Protein 3F9S (pdb70)

Sequence (279 aa):
GSISSKAKEEILTQQFTRREVWSEGNIEASDKYIAPKYTVLHDPGDPWEGRELDVAGYKERVKTLRAAFPDQCFDIQGLFADGDAVVTWLWTATHKEDIPGFPSTGKQIKSGATVYYFDGNRLTGHWQITDRLGVYQQLRQAASIISSSSKKAKEEILTQFTREVWSEGNIEASDKYIAPKYTVLHDPGDPWEGRRELDVAGYKERVKTLRAAFPDQCFDIQGLFADGDAVVTWLWTTATHKEDIPGFPSTGKQIKSGATVYYFDGNRLTGHWQITDRLGVYQQLRQAA

Solvent-accessible surface area: 12857 Å² total

Radius of gyration: 19.21 Å; Cα contacts (8 Å, |Δi|>4): 606; chains: 2; bounding box: 48×42×49 Å

Nearest PDB structures (foldseek):
  3f9s-assembly1_B  TM=9.705E-01  e=4.702E-29  Acidithiobacillus ferrooxidans ATCC 23270
  6hnn-assembly2_D  TM=8.444E-01  e=1.023E-10  Streptomyces antibioticus
  2f99-assembly1_D  TM=8.109E-01  e=2.543E-09  Streptomyces galilaeus
  6hnm-assembly1_A  TM=7.941E-01  e=1.941E-08  Streptomyces antibioticus
  5x9k-assembly1_B  TM=7.275E-01  e=3.179E-04  Aspergillus nidulans FGSC A4

Structure (mmCIF, N/CA/C/O backbone):
data_3F9S
#
_entry.id   3F9S
#
_cell.length_a   50.970
_cell.length_b   48.594
_cell.length_c   55.967
_cell.angle_alpha   90.000
_cell.angle_beta   94.190
_cell.angle_gamma   90.000
#
_symmetry.space_group_name_H-M   'P 1 21 1'
#
loop_
_entity.id
_entity.type
_entity.pdbx_description
1 polymer 'putative polyketide cyclase'
2 non-polymer GLYCEROL
3 water water
#
loop_
_atom_site.group_PDB
_atom_site.id
_atom_site.type_symbol
_atom_site.label_atom_id
_atom_site.label_alt_id
_atom_site.label_comp_id
_atom_site.label_asym_id
_atom_site.label_entity_id
_atom_site.label_seq_id
_atom_site.pdbx_PDB_ins_code
_atom_site.Cartn_x
_atom_site.Cartn_y
_atom_site.Cartn_z
_atom_site.occupancy
_atom_site.B_iso_or_equiv
_atom_site.auth_seq_id
_atom_site.auth_comp_id
_atom_site.auth_asym_id
_atom_site.auth_atom_id
_atom_site.pdbx_PDB_model_num
ATOM 1 N N . GLY A 1 1 ? 7.836 40.388 29.224 1.00 35.08 0 GLY A N 1
ATOM 2 C CA . GLY A 1 1 ? 8.219 39.439 28.149 1.00 34.62 0 GLY A CA 1
ATOM 3 C C . GLY A 1 1 ? 7.109 39.235 27.139 1.00 33.28 0 GLY A C 1
ATOM 4 O O . GLY A 1 1 ? 5.993 39.740 27.294 1.00 34.12 0 GLY A O 1
ATOM 13 N N . SER A 1 3 ? 5.277 36.410 26.135 1.00 33.96 2 SER A N 1
ATOM 14 C CA . SER A 1 3 ? 4.208 35.398 26.234 1.00 34.60 2 SER A CA 1
ATOM 15 C C . SER A 1 3 ? 4.415 34.366 25.104 1.00 33.92 2 SER A C 1
ATOM 16 O O . SER A 1 3 ? 5.400 34.429 24.337 1.00 31.85 2 SER A O 1
ATOM 19 N N . ILE A 1 4 ? 3.492 33.425 25.005 1.00 32.18 3 ILE A N 1
ATOM 20 C CA . ILE A 1 4 ? 3.717 32.287 24.151 1.00 30.95 3 ILE A CA 1
ATOM 21 C C . ILE A 1 4 ? 3.564 32.535 22.676 1.00 29.90 3 ILE A C 1
ATOM 22 O O . ILE A 1 4 ? 2.889 33.471 22.231 1.00 28.84 3 ILE A O 1
ATOM 27 N N . SER A 1 5 ? 4.186 31.648 21.913 1.00 29.83 4 SER A N 1
ATOM 28 C CA . SER A 1 5 ? 3.969 31.628 20.489 1.00 29.82 4 SER A CA 1
ATOM 29 C C . SER A 1 5 ? 2.943 30.525 20.273 1.00 28.67 4 SER A C 1
ATOM 30 O O . SER A 1 5 ? 2.634 29.719 21.184 1.00 27.76 4 SER A O 1
ATOM 33 N N . SER A 1 6 ? 2.478 30.460 19.036 1.00 28.89 5 SER A N 1
ATOM 34 C CA . SER A 1 6 ? 1.523 29.439 18.591 1.00 29.08 5 SER A CA 1
ATOM 35 C C . SER A 1 6 ? 2.011 27.997 18.780 1.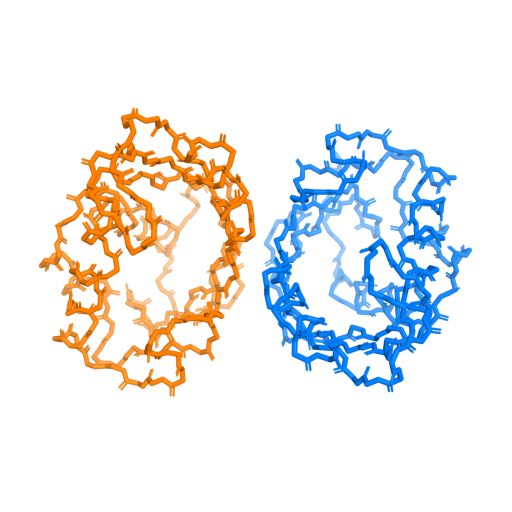00 28.39 5 SER A C 1
ATOM 36 O O . SER A 1 6 ? 1.210 27.066 18.774 1.00 29.42 5 SER A O 1
ATOM 39 N N . LYS A 1 7 ? 3.322 27.813 18.912 1.00 26.30 6 LYS A N 1
ATOM 40 C CA . LYS A 1 7 ? 3.920 26.493 19.024 1.00 27.12 6 LYS A CA 1
ATOM 41 C C . LYS A 1 7 ? 4.361 26.070 20.416 1.00 24.04 6 LYS A C 1
ATOM 42 O O . LYS A 1 7 ? 5.083 25.091 20.544 1.00 23.38 6 LYS A O 1
ATOM 48 N N . ALA A 1 8 ? 3.908 26.780 21.447 1.00 23.86 7 ALA A N 1
ATOM 49 C CA . ALA A 1 8 ? 4.295 26.490 22.832 1.00 24.95 7 ALA A CA 1
ATOM 50 C C . ALA A 1 8 ? 4.167 25.018 23.202 1.00 24.58 7 ALA A C 1
ATOM 51 O O . ALA A 1 8 ? 5.090 24.426 23.778 1.00 24.92 7 ALA A O 1
ATOM 53 N N . LYS A 1 9 ? 3.037 24.404 22.863 1.00 24.35 8 LYS A N 1
ATOM 54 C CA . LYS A 1 9 ? 2.848 22.981 23.233 1.00 23.67 8 LYS A CA 1
ATOM 55 C C . LYS A 1 9 ? 3.837 22.046 22.528 1.00 24.82 8 LYS A C 1
ATOM 56 O O . LYS A 1 9 ? 4.403 21.124 23.158 1.00 25.34 8 LYS A O 1
ATOM 62 N N . GLU A 1 10 ? 4.035 22.308 21.238 1.00 25.73 9 GLU A N 1
ATOM 63 C CA A GLU A 1 10 ? 4.976 21.526 20.436 0.50 26.98 9 GLU A CA 1
ATOM 64 C CA B GLU A 1 10 ? 4.987 21.546 20.421 0.50 25.90 9 GLU A CA 1
ATOM 65 C C . GLU A 1 10 ? 6.389 21.730 20.988 1.00 25.15 9 GLU A C 1
ATOM 66 O O . GLU A 1 10 ? 7.155 20.779 21.089 1.00 24.82 9 GLU A O 1
ATOM 77 N N . ILE A 1 11 ? 6.705 22.964 21.362 1.00 24.48 10 ILE A N 1
ATOM 78 C CA . ILE A 1 11 ? 8.009 23.306 21.934 1.00 24.33 10 ILE A CA 1
ATOM 79 C C . ILE A 1 11 ? 8.263 22.527 23.221 1.00 25.68 10 ILE A C 1
ATOM 80 O O . ILE A 1 11 ? 9.311 21.901 23.354 1.00 26.34 10 ILE A O 1
ATOM 85 N N . LEU A 1 12 ? 7.302 22.539 24.144 1.00 25.81 11 LEU A N 1
ATOM 86 C CA . LEU A 1 12 ? 7.431 21.788 25.405 1.00 27.15 11 LEU A CA 1
ATOM 87 C C . LEU A 1 12 ? 7.589 20.320 25.169 1.00 27.07 11 LEU A C 1
ATOM 88 O O . LEU A 1 12 ? 8.391 19.674 25.829 1.00 30.12 11 LEU A O 1
ATOM 93 N N . THR A 1 13 ? 6.793 19.812 24.242 1.00 26.00 12 THR A N 1
ATOM 94 C CA . THR A 1 13 ? 6.862 18.423 23.875 1.00 26.09 12 THR A CA 1
ATOM 95 C C . THR A 1 13 ? 8.272 18.067 23.384 1.00 25.94 12 THR A C 1
ATOM 96 O O . THR A 1 13 ? 8.844 17.108 23.902 1.00 25.97 12 THR A O 1
ATOM 100 N N . GLN A 1 14 ? 8.837 18.860 22.472 1.00 26.37 13 GLN A N 1
ATOM 101 C CA A GLN A 1 14 ? 10.177 18.574 21.910 0.50 26.20 13 GLN A CA 1
ATOM 102 C CA B GLN A 1 14 ? 10.172 18.545 21.926 0.50 26.65 13 GLN A CA 1
ATOM 103 C C . GLN A 1 14 ? 11.255 18.748 22.974 1.00 25.72 13 GLN A C 1
ATOM 104 O O . GLN A 1 14 ? 12.149 17.923 23.099 1.00 26.31 13 GLN A O 1
ATOM 115 N N . PHE A 1 15 ? 11.169 19.858 23.704 1.00 23.27 14 PHE A N 1
ATOM 116 C CA . PHE A 1 15 ? 12.072 20.170 24.803 1.00 24.11 14 PHE A CA 1
ATOM 117 C C . PHE A 1 15 ? 12.129 19.042 25.828 1.00 24.60 14 PHE A C 1
ATOM 118 O O . PHE A 1 15 ? 13.204 18.593 26.201 1.00 26.09 14 PHE A O 1
ATOM 126 N N . THR A 1 16 ? 10.953 18.575 26.242 1.00 22.96 15 THR A N 1
ATOM 127 C CA . THR A 1 16 ? 10.842 17.505 27.227 1.00 23.53 15 THR A CA 1
ATOM 128 C C . THR A 1 16 ? 11.482 16.254 26.681 1.00 23.94 15 THR A C 1
ATOM 129 O O . THR A 1 16 ? 12.237 15.581 27.379 1.00 25.08 15 THR A O 1
ATOM 133 N N . ARG A 1 17 ? 11.212 15.979 25.414 1.00 25.07 16 ARG A N 1
ATOM 134 C CA A ARG A 1 17 ? 11.780 14.817 24.767 0.50 25.31 16 ARG A CA 1
ATOM 135 C CA B ARG A 1 17 ? 11.781 14.824 24.720 0.50 25.17 16 ARG A CA 1
ATOM 136 C C . ARG A 1 17 ? 13.302 14.915 24.690 1.00 25.11 16 ARG A C 1
ATOM 137 O O . ARG A 1 17 ? 14.009 14.026 25.176 1.00 25.60 16 ARG A O 1
ATOM 152 N N . GLU A 1 18 ? 13.786 15.991 24.094 1.00 26.49 17 GLU A N 1
ATOM 153 C CA . GLU A 1 18 ? 15.222 16.142 23.851 1.00 26.92 17 GLU A CA 1
ATOM 154 C C . GLU A 1 18 ? 16.068 16.302 25.088 1.00 26.28 17 GLU A C 1
ATOM 155 O O . GLU A 1 18 ? 17.062 15.591 25.270 1.00 26.03 17 GLU A O 1
ATOM 161 N N . VAL A 1 19 ? 15.683 17.252 25.925 1.00 25.29 18 VAL A N 1
ATOM 162 C CA . VAL A 1 19 ? 16.476 17.550 27.109 1.00 26.23 18 VAL A CA 1
ATOM 163 C C . VAL A 1 19 ? 16.256 16.537 28.223 1.00 25.53 18 VAL A C 1
ATOM 164 O O . VAL A 1 19 ? 17.213 15.956 28.720 1.00 26.60 18 VAL A O 1
ATOM 168 N N . TRP A 1 20 ? 14.998 16.302 28.568 1.00 25.17 19 TRP A N 1
ATOM 169 C CA . TRP A 1 20 ? 14.674 15.538 29.766 1.00 26.43 19 TRP A CA 1
ATOM 170 C C . TRP A 1 20 ? 14.545 14.057 29.611 1.00 27.57 19 TRP A C 1
ATOM 171 O O . TRP A 1 20 ? 14.894 13.327 30.538 1.00 29.27 19 TRP A O 1
ATOM 182 N N . SER A 1 21 ? 13.982 13.616 28.495 1.00 27.77 20 SER A N 1
ATOM 183 C CA . SER A 1 21 ? 13.836 12.192 28.250 1.00 27.31 20 SER A CA 1
ATOM 184 C C . SER A 1 21 ? 15.063 11.611 27.571 1.00 27.26 20 SER A C 1
ATOM 185 O O . SER A 1 21 ? 15.416 10.479 27.870 1.00 27.50 20 SER A O 1
ATOM 188 N N . GLU A 1 22 ? 15.712 12.367 26.681 1.00 25.84 21 GLU A N 1
ATOM 189 C CA . GLU A 1 22 ? 16.871 11.881 25.922 1.00 27.66 21 GLU A CA 1
ATOM 190 C C . GLU A 1 22 ? 18.208 12.374 26.439 1.00 27.18 21 GLU A C 1
ATOM 191 O O . GLU A 1 22 ? 19.236 11.848 26.030 1.00 26.48 21 GLU A O 1
ATOM 197 N N . GLY A 1 23 ? 18.206 13.345 27.342 1.00 27.15 22 GLY A N 1
ATOM 198 C CA . GLY A 1 23 ? 19.439 13.847 27.931 1.00 26.26 22 GLY A CA 1
ATOM 199 C C . GLY A 1 23 ? 20.309 14.656 27.001 1.00 26.06 22 GLY A C 1
ATOM 200 O O . GLY A 1 23 ? 21.528 14.707 27.199 1.00 26.01 22 GLY A O 1
ATOM 201 N N . ASN A 1 24 ? 19.694 15.293 26.004 1.00 25.22 23 ASN A N 1
ATOM 202 C CA . ASN A 1 24 ? 20.396 16.153 25.080 1.00 27.42 23 ASN A CA 1
ATOM 203 C C . ASN A 1 24 ? 20.464 17.482 25.836 1.00 27.12 23 ASN A C 1
ATOM 204 O O . ASN A 1 24 ? 19.715 18.409 25.560 1.00 27.87 23 ASN A O 1
ATOM 209 N N . ILE A 1 25 ? 21.429 17.557 26.747 1.00 26.87 24 ILE A N 1
ATOM 210 C CA . ILE A 1 25 ? 21.572 18.692 27.666 1.00 28.80 24 ILE A CA 1
ATOM 211 C C . ILE A 1 25 ? 21.746 20.005 26.905 1.00 28.14 24 ILE A C 1
ATOM 212 O O . ILE A 1 25 ? 21.116 21.002 27.235 1.00 26.35 24 ILE A O 1
ATOM 217 N N . GLU A 1 26 ? 22.586 19.969 25.877 1.00 28.33 25 GLU A N 1
ATOM 218 C CA . GLU A 1 26 ? 22.893 21.147 25.060 1.00 28.20 25 GLU A CA 1
ATOM 219 C C . GLU A 1 26 ? 21.706 21.667 24.248 1.00 27.95 25 GLU A C 1
ATOM 220 O O . GLU A 1 26 ? 21.682 22.847 23.911 1.00 28.85 25 GLU A O 1
ATOM 226 N N . ALA A 1 27 ? 20.703 20.823 23.989 1.00 26.10 26 ALA A N 1
ATOM 227 C CA . ALA A 1 27 ? 19.456 21.266 23.353 1.00 25.70 26 ALA A CA 1
ATOM 228 C C . ALA A 1 27 ? 18.732 22.317 24.193 1.00 25.74 26 ALA A C 1
ATOM 229 O O . ALA A 1 27 ? 17.889 23.035 23.659 1.00 25.58 26 ALA A O 1
ATOM 231 N N . SER A 1 28 ? 19.034 22.396 25.494 1.00 24.78 27 SER A N 1
ATOM 232 C CA . SER A 1 28 ? 18.543 23.480 26.364 1.00 24.53 27 SER A CA 1
ATOM 233 C C . SER A 1 28 ? 18.773 24.859 25.765 1.00 25.63 27 SER A C 1
ATOM 234 O O . SER A 1 28 ? 17.978 25.755 25.975 1.00 25.04 27 SER A O 1
ATOM 237 N N . ASP A 1 29 ? 19.875 25.027 25.035 1.00 24.94 28 ASP A N 1
ATOM 238 C CA . ASP A 1 29 ? 20.161 26.275 24.332 1.00 26.39 28 ASP A CA 1
ATOM 239 C C . ASP A 1 29 ? 19.034 26.754 23.417 1.00 27.66 28 ASP A C 1
ATOM 240 O O . ASP A 1 29 ? 18.904 27.945 23.214 1.00 28.59 28 ASP A O 1
ATOM 245 N N . LYS A 1 30 ? 18.272 25.832 22.841 1.00 27.82 29 LYS A N 1
ATOM 246 C CA . LYS A 1 30 ? 17.172 26.162 21.945 1.00 28.96 29 LYS A CA 1
ATOM 247 C C . LYS A 1 30 ? 15.902 26.556 22.674 1.00 27.14 29 LYS A C 1
ATOM 248 O O . LYS A 1 30 ? 15.038 27.195 22.077 1.00 28.11 29 LYS A O 1
ATOM 254 N N . TYR A 1 31 ? 15.774 26.158 23.941 1.00 24.39 30 TYR A N 1
ATOM 255 C CA . TYR A 1 31 ? 14.519 26.306 24.680 1.00 24.76 30 TYR A CA 1
ATOM 256 C C . TYR A 1 31 ? 14.494 27.216 25.883 1.00 23.76 30 TYR A C 1
ATOM 257 O O . TYR A 1 31 ? 13.419 27.642 26.278 1.00 24.99 30 TYR A O 1
ATOM 266 N N . ILE A 1 32 ? 15.643 27.428 26.514 1.00 23.21 31 ILE A N 1
ATOM 267 C CA . ILE A 1 32 ? 15.691 28.177 27.752 1.00 23.48 31 ILE A CA 1
ATOM 268 C C . ILE A 1 32 ? 15.984 29.630 27.496 1.00 23.63 31 ILE A C 1
ATOM 269 O O . ILE A 1 32 ? 16.850 29.972 26.715 1.00 23.48 31 ILE A O 1
ATOM 274 N N . ALA A 1 33 ? 15.253 30.480 28.206 1.00 22.53 32 ALA A N 1
ATOM 275 C CA . ALA A 1 33 ? 15.445 31.912 28.165 1.00 22.82 32 ALA A CA 1
ATOM 276 C C . ALA A 1 33 ? 16.749 32.249 28.879 1.00 23.18 32 ALA A C 1
ATOM 277 O O . ALA A 1 33 ? 17.282 31.422 29.633 1.00 23.72 32 ALA A O 1
ATOM 279 N N . PRO A 1 34 ? 17.254 33.472 28.686 1.00 26.06 33 PRO A N 1
ATOM 280 C CA . PRO A 1 34 ? 18.488 33.856 29.380 1.00 26.79 33 PRO A CA 1
ATOM 281 C C . PRO A 1 34 ? 18.419 33.755 30.908 1.00 26.71 33 PRO A C 1
ATOM 282 O O . PRO A 1 34 ? 19.451 33.540 31.545 1.00 25.60 33 PRO A O 1
ATOM 286 N N . LYS A 1 35 ? 17.218 33.940 31.455 1.00 26.21 34 LYS A N 1
ATOM 287 C CA . LYS A 1 35 ? 16.949 33.822 32.888 1.00 26.72 34 LYS A CA 1
ATOM 288 C C . LYS A 1 35 ? 15.841 32.792 33.054 1.00 26.31 34 LYS A C 1
ATOM 289 O O . LYS A 1 35 ? 14.797 32.906 32.422 1.00 26.18 34 LYS A O 1
ATOM 292 N N . TYR A 1 36 ? 16.090 31.796 33.896 1.00 24.66 35 TYR A N 1
ATOM 293 C CA . TYR A 1 36 ? 15.151 30.741 34.145 1.00 24.93 35 TYR A CA 1
ATOM 294 C C . TYR A 1 36 ? 15.026 30.594 35.652 1.00 25.45 35 TYR A C 1
ATOM 295 O O . TYR A 1 36 ? 16.018 30.365 36.313 1.00 25.93 35 TYR A O 1
ATOM 304 N N . THR A 1 37 ? 13.806 30.683 36.159 1.00 25.80 36 THR A N 1
ATOM 305 C CA . THR A 1 37 ? 13.569 30.644 37.583 1.00 26.16 36 THR A CA 1
ATOM 306 C C . THR A 1 37 ? 12.846 29.394 37.975 1.00 25.34 36 THR A C 1
ATOM 307 O O . THR A 1 37 ? 11.792 29.109 37.446 1.00 25.90 36 THR A O 1
ATOM 311 N N . VAL A 1 38 ? 13.406 28.663 38.928 1.00 24.92 37 VAL A N 1
ATOM 312 C CA . VAL A 1 38 ? 12.714 27.504 39.490 1.00 25.34 37 VAL A CA 1
ATOM 313 C C . VAL A 1 38 ? 11.802 28.160 40.533 1.00 25.89 37 VAL A C 1
ATOM 314 O O . VAL A 1 38 ? 12.186 28.407 41.668 1.00 24.99 37 VAL A O 1
ATOM 318 N N . LEU A 1 39 ? 10.595 28.478 40.109 1.00 25.08 38 LEU A N 1
ATOM 319 C CA . LEU A 1 39 ? 9.658 29.214 40.947 1.00 25.41 38 LEU A CA 1
ATOM 320 C C . LEU A 1 39 ? 9.198 28.371 42.120 1.00 25.80 38 LEU A C 1
ATOM 321 O O . LEU A 1 39 ? 9.057 28.868 43.207 1.00 25.74 38 LEU A O 1
ATOM 326 N N . HIS A 1 40 ? 8.953 27.103 41.866 1.00 24.84 39 HIS A N 1
ATOM 327 C CA . HIS A 1 40 ? 8.511 26.203 42.902 1.00 24.52 39 HIS A CA 1
ATOM 328 C C . HIS A 1 40 ? 8.809 24.807 42.415 1.00 24.31 39 HIS A C 1
ATOM 329 O O . HIS A 1 40 ? 8.491 24.462 41.283 1.00 23.84 39 HIS A O 1
ATOM 336 N N . ASP A 1 41 ? 9.383 23.989 43.284 1.00 24.51 40 ASP A N 1
ATOM 337 C CA . ASP A 1 41 ? 9.779 22.649 42.904 1.00 24.72 40 ASP A CA 1
ATOM 338 C C . ASP A 1 41 ? 10.271 21.974 44.172 1.00 24.41 40 ASP A C 1
ATOM 339 O O . ASP A 1 41 ? 11.484 21.953 44.441 1.00 23.13 40 ASP A O 1
ATOM 344 N N . PRO A 1 42 ? 9.326 21.484 44.987 1.00 23.94 41 PRO A N 1
ATOM 345 C CA . PRO A 1 42 ? 9.633 20.910 46.283 1.00 24.69 41 PRO A CA 1
ATOM 346 C C . PRO A 1 42 ? 10.839 20.003 46.308 1.00 25.32 41 PRO A C 1
ATOM 347 O O . PRO A 1 42 ? 10.916 19.054 45.532 1.00 28.05 41 PRO A O 1
ATOM 351 N N . GLY A 1 43 ? 11.789 20.351 47.166 1.00 27.07 42 GLY A N 1
ATOM 352 C CA . GLY A 1 43 ? 13.014 19.588 47.332 1.00 27.99 42 GLY A CA 1
ATOM 353 C C . GLY A 1 43 ? 14.086 19.811 46.294 1.00 28.93 42 GLY A C 1
ATOM 354 O O . GLY A 1 43 ? 15.202 19.282 46.443 1.00 27.29 42 GLY A O 1
ATOM 355 N N . ASP A 1 44 ? 13.799 20.627 45.273 1.00 28.39 43 ASP A N 1
ATOM 356 C CA . ASP A 1 44 ? 14.763 20.851 44.221 1.00 28.03 43 ASP A CA 1
ATOM 357 C C . ASP A 1 44 ? 15.856 21.732 44.804 1.00 27.73 43 ASP A C 1
ATOM 358 O O . ASP A 1 44 ? 15.552 22.766 45.404 1.00 27.72 43 ASP A O 1
ATOM 363 N N . PRO A 1 45 ? 17.127 21.327 44.657 1.00 28.66 44 PRO A N 1
ATOM 364 C CA . PRO A 1 45 ? 18.214 22.164 45.172 1.00 29.22 44 PRO A CA 1
ATOM 365 C C . PRO A 1 45 ? 18.249 23.595 44.619 1.00 28.44 44 PRO A C 1
ATOM 366 O O . PRO A 1 45 ? 18.712 24.502 45.307 1.00 29.65 44 PRO A O 1
ATOM 370 N N . TRP A 1 46 ? 17.718 23.787 43.414 1.00 28.91 45 TRP A N 1
ATOM 371 C CA . TRP A 1 46 ? 17.654 25.085 42.740 1.00 28.50 45 TRP A CA 1
ATOM 372 C C . TRP A 1 46 ? 16.346 25.836 42.975 1.00 28.31 45 TRP A C 1
ATOM 373 O O . TRP A 1 46 ? 16.130 26.887 42.369 1.00 27.91 45 TRP A O 1
ATOM 384 N N . GLU A 1 47 ? 15.463 25.320 43.829 1.00 27.55 46 GLU A N 1
ATOM 385 C CA . GLU A 1 47 ? 14.200 25.994 44.076 1.00 26.89 46 GLU A CA 1
ATOM 386 C C . GLU A 1 47 ? 14.419 27.433 44.526 1.00 27.15 46 GLU A C 1
ATOM 387 O O . GLU A 1 47 ? 15.268 27.712 45.362 1.00 26.43 46 GLU A O 1
ATOM 393 N N . GLY A 1 48 ? 13.679 28.338 43.898 1.00 28.01 47 GLY A N 1
ATOM 394 C CA . GLY A 1 48 ? 13.778 29.746 44.146 1.00 28.77 47 GLY A CA 1
ATOM 395 C C . GLY A 1 48 ? 14.897 30.438 43.403 1.00 30.36 47 GLY A C 1
ATOM 396 O O . GLY A 1 48 ? 14.953 31.657 43.443 1.00 32.87 47 GLY A O 1
ATOM 397 N N . ARG A 1 49 ? 15.759 29.700 42.707 1.00 30.10 48 ARG A N 1
ATOM 398 C CA . ARG A 1 49 ? 16.911 30.300 42.063 1.00 31.71 48 ARG A CA 1
ATOM 399 C C . ARG A 1 49 ? 16.610 30.724 40.643 1.00 29.33 48 ARG A C 1
ATOM 400 O O . ARG A 1 49 ? 15.812 30.093 39.954 1.00 28.17 48 ARG A O 1
ATOM 408 N N . GLU A 1 50 ? 17.300 31.783 40.238 1.00 29.40 49 GLU A N 1
ATOM 409 C CA . GLU A 1 50 ? 17.276 32.288 38.886 1.00 29.94 49 GLU A CA 1
ATOM 410 C C . GLU A 1 50 ? 18.553 31.738 38.298 1.00 27.20 49 GLU A C 1
ATOM 411 O O . GLU A 1 50 ? 19.654 31.987 38.803 1.00 25.47 49 GLU A O 1
ATOM 417 N N . LEU A 1 51 ? 18.388 30.961 37.242 1.00 26.37 50 LEU A N 1
ATOM 418 C CA . LEU A 1 51 ? 19.494 30.321 36.542 1.00 25.50 50 LEU A CA 1
ATOM 419 C C . LEU A 1 51 ? 19.729 30.943 35.178 1.00 25.90 50 LEU A C 1
ATOM 420 O O . LEU A 1 51 ? 18.806 31.441 34.548 1.00 26.00 50 LEU A O 1
ATOM 425 N N . ASP A 1 52 ? 20.971 30.911 34.717 1.00 25.03 51 ASP A N 1
ATOM 426 C CA . ASP A 1 52 ? 21.227 31.237 33.324 1.00 27.24 51 ASP A CA 1
ATOM 427 C C . ASP A 1 52 ? 21.167 29.891 32.601 1.00 25.99 51 ASP A C 1
ATOM 428 O O . ASP A 1 52 ? 21.032 28.853 33.253 1.00 25.64 51 ASP A O 1
ATOM 433 N N . VAL A 1 53 ? 21.318 29.878 31.285 1.00 26.45 52 VAL A N 1
ATOM 434 C CA . VAL A 1 53 ? 21.254 28.608 30.535 1.00 26.90 52 VAL A CA 1
ATOM 435 C C . VAL A 1 53 ? 22.302 27.597 31.015 1.00 25.66 52 VAL A C 1
ATOM 436 O O . VAL A 1 53 ? 21.998 26.409 31.158 1.00 25.36 52 VAL A O 1
ATOM 440 N N . ALA A 1 54 ? 23.509 28.070 31.317 1.00 24.63 53 ALA A N 1
ATOM 441 C CA . ALA A 1 54 ? 24.573 27.213 31.842 1.00 23.24 53 ALA A CA 1
ATOM 442 C C . ALA A 1 54 ? 24.128 26.544 33.137 1.00 23.76 53 ALA A C 1
ATOM 443 O O . ALA A 1 54 ? 24.250 25.343 33.264 1.00 23.69 53 ALA A O 1
ATOM 445 N N . GLY A 1 55 ? 23.579 27.336 34.061 1.00 24.12 54 GLY A N 1
ATOM 446 C CA . GLY A 1 55 ? 23.066 26.865 35.351 1.00 23.66 54 GLY A CA 1
ATOM 447 C C . GLY A 1 55 ? 21.929 25.888 35.154 1.00 23.77 54 GLY A C 1
ATOM 448 O O . GLY A 1 55 ? 21.879 24.867 35.829 1.00 23.36 54 GLY A O 1
ATOM 449 N N . TYR A 1 56 ? 21.036 26.207 34.224 1.00 24.67 55 TYR A N 1
ATOM 450 C CA . TYR A 1 56 ? 19.948 25.304 33.849 1.00 25.13 55 TYR A CA 1
ATOM 451 C C . TYR A 1 56 ? 20.503 23.941 33.417 1.00 25.42 55 TYR A C 1
ATOM 452 O O . TYR A 1 56 ? 20.036 22.890 33.878 1.00 25.20 55 TYR A O 1
ATOM 461 N N . LYS A 1 57 ? 21.504 23.973 32.536 1.00 24.07 56 LYS A N 1
ATOM 462 C CA . LYS A 1 57 ? 22.099 22.739 32.023 1.00 23.95 56 LYS A CA 1
ATOM 463 C C . LYS A 1 57 ? 22.758 21.946 33.139 1.00 24.52 56 LYS A C 1
ATOM 464 O O . LYS A 1 57 ? 22.666 20.733 33.140 1.00 24.13 56 LYS A O 1
ATOM 470 N N . GLU A 1 58 ? 23.381 22.627 34.103 1.00 24.88 57 GLU A N 1
ATOM 471 C CA . GLU A 1 58 ? 23.976 21.933 35.244 1.00 23.62 57 GLU A CA 1
ATOM 472 C C . GLU A 1 58 ? 22.908 21.220 36.045 1.00 22.40 57 GLU A C 1
ATOM 473 O O . GLU A 1 58 ? 23.103 20.077 36.441 1.00 24.19 57 GLU A O 1
ATOM 479 N N . ARG A 1 59 ? 21.758 21.859 36.219 1.00 21.62 58 ARG A N 1
ATOM 480 C CA . ARG A 1 59 ? 20.671 21.226 36.936 1.00 22.29 58 ARG A CA 1
ATOM 481 C C . ARG A 1 59 ? 20.176 20.010 36.169 1.00 23.20 58 ARG A C 1
ATOM 482 O O . ARG A 1 59 ? 19.917 18.974 36.773 1.00 23.88 58 ARG A O 1
ATOM 490 N N . VAL A 1 60 ? 20.055 20.130 34.852 1.00 23.59 59 VAL A N 1
ATOM 491 C CA . VAL A 1 60 ? 19.647 18.973 34.046 1.00 24.67 59 VAL A CA 1
ATOM 492 C C . VAL A 1 60 ? 20.630 17.833 34.248 1.00 24.91 59 VAL A C 1
ATOM 493 O O . VAL A 1 60 ? 20.217 16.700 34.491 1.00 26.36 59 VAL A O 1
ATOM 497 N N . LYS A 1 61 ? 21.919 18.146 34.204 1.00 23.48 60 LYS A N 1
ATOM 498 C CA . LYS A 1 61 ? 22.953 17.127 34.371 1.00 24.07 60 LYS A CA 1
ATOM 499 C C . LYS A 1 61 ? 22.810 16.393 35.703 1.00 24.02 60 LYS A C 1
ATOM 500 O O . LYS A 1 61 ? 22.942 15.173 35.742 1.00 24.57 60 LYS A O 1
ATOM 506 N N . THR A 1 62 ? 22.534 17.138 36.774 1.00 23.26 61 THR A N 1
ATOM 507 C CA . THR A 1 62 ? 22.382 16.538 38.106 1.00 24.85 61 THR A CA 1
ATOM 508 C C . THR A 1 62 ? 21.156 15.651 38.192 1.00 27.05 61 THR A C 1
ATOM 509 O O . THR A 1 62 ? 21.247 14.514 38.636 1.00 28.61 61 THR A O 1
ATOM 513 N N . LEU A 1 63 ? 20.027 16.187 37.758 1.00 27.99 62 LEU A N 1
ATOM 514 C CA . LEU A 1 63 ? 18.781 15.437 37.789 1.00 30.96 62 LEU A CA 1
ATOM 515 C C . LEU A 1 63 ? 18.818 14.243 36.842 1.00 31.37 62 LEU A C 1
ATOM 516 O O . LEU A 1 63 ? 18.355 13.157 37.196 1.00 34.40 62 LEU A O 1
ATOM 521 N N . ARG A 1 64 ? 19.384 14.417 35.652 1.00 31.90 63 ARG A N 1
ATOM 522 C CA . ARG A 1 64 ? 19.480 13.305 34.693 1.00 32.59 63 ARG A CA 1
ATOM 523 C C . ARG A 1 64 ? 20.390 12.209 35.239 1.00 31.11 63 ARG A C 1
ATOM 524 O O . ARG A 1 64 ? 20.052 11.043 35.127 1.00 30.82 63 ARG A O 1
ATOM 532 N N . ALA A 1 65 ? 21.513 12.581 35.856 1.00 28.02 64 ALA A N 1
ATOM 533 C CA . ALA A 1 65 ? 22.449 11.615 36.422 1.00 26.22 64 ALA A CA 1
ATOM 534 C C . ALA A 1 65 ? 21.847 10.674 37.466 1.00 25.62 64 ALA A C 1
ATOM 535 O O . ALA A 1 65 ? 22.273 9.536 37.570 1.00 24.60 64 ALA A O 1
ATOM 537 N N . ALA A 1 66 ? 20.880 11.153 38.239 1.00 27.32 65 ALA A N 1
ATOM 538 C CA . ALA A 1 66 ? 20.193 10.332 39.246 1.00 27.88 65 ALA A CA 1
ATOM 539 C C . ALA A 1 66 ? 19.446 9.140 38.627 1.00 28.51 65 ALA A C 1
ATOM 540 O O . ALA A 1 66 ? 19.454 8.040 39.176 1.00 30.22 65 ALA A O 1
ATOM 542 N N . PHE A 1 67 ? 18.805 9.385 37.489 1.00 27.52 66 PHE A N 1
ATOM 543 C CA . PHE A 1 67 ? 18.030 8.394 36.745 1.00 26.20 66 PHE A CA 1
ATOM 544 C C . PHE A 1 67 ? 18.316 8.646 35.276 1.00 25.22 66 PHE A C 1
ATOM 545 O O . PHE A 1 67 ? 17.505 9.288 34.601 1.00 24.90 66 PHE A O 1
ATOM 553 N N . PRO A 1 68 ? 19.476 8.159 34.785 1.00 26.33 67 PRO A N 1
ATOM 554 C CA . PRO A 1 68 ? 19.914 8.469 33.424 1.00 28.71 67 PRO A CA 1
ATOM 555 C C . PRO A 1 68 ? 19.042 8.010 32.269 1.00 30.96 67 PRO A C 1
ATOM 556 O O . PRO A 1 68 ? 19.111 8.631 31.213 1.00 33.86 67 PRO A O 1
ATOM 560 N N . ASP A 1 69 ? 18.215 6.986 32.467 1.00 29.97 68 ASP A N 1
ATOM 561 C CA . ASP A 1 69 ? 17.304 6.535 31.407 1.00 29.21 68 ASP A CA 1
ATOM 562 C C . ASP A 1 69 ? 15.887 7.055 31.617 1.00 28.80 68 ASP A C 1
ATOM 563 O O . ASP A 1 69 ? 14.953 6.544 30.994 1.00 28.89 68 ASP A O 1
ATOM 568 N N . GLN A 1 70 ? 15.718 8.063 32.477 1.00 27.17 69 GLN A N 1
ATOM 569 C CA . GLN A 1 70 ? 14.398 8.591 32.766 1.00 27.34 69 GLN A CA 1
ATOM 570 C C . GLN A 1 70 ? 13.698 9.088 31.519 1.00 28.06 69 GLN A C 1
ATOM 571 O O . GLN A 1 70 ? 14.334 9.617 30.611 1.00 28.59 69 GLN A O 1
ATOM 577 N N . CYS A 1 71 ? 12.379 8.915 31.494 1.00 27.97 70 CYS A N 1
ATOM 578 C CA . CYS A 1 71 ? 11.595 9.293 30.347 1.00 27.10 70 CYS A CA 1
ATOM 579 C C . CYS A 1 71 ? 10.318 9.918 30.855 1.00 25.24 70 CYS A C 1
ATOM 580 O O . CYS A 1 71 ? 9.662 9.351 31.713 1.00 24.41 70 CYS A O 1
ATOM 583 N N . PHE A 1 72 ? 10.012 11.093 30.333 1.00 26.47 71 PHE A N 1
ATOM 584 C CA . PHE A 1 72 ? 8.786 11.819 30.649 1.00 26.71 71 PHE A CA 1
ATOM 585 C C . PHE A 1 72 ? 7.778 11.485 29.572 1.00 27.71 71 PHE A C 1
ATOM 586 O O . PHE A 1 72 ? 8.119 11.436 28.394 1.00 30.00 71 PHE A O 1
ATOM 594 N N . ASP A 1 73 ? 6.545 11.255 30.002 1.00 27.60 72 ASP A N 1
ATOM 595 C CA . ASP A 1 73 ? 5.448 10.878 29.142 1.00 27.07 72 ASP A CA 1
ATOM 596 C C . ASP A 1 73 ? 4.374 11.908 29.421 1.00 25.56 72 ASP A C 1
ATOM 597 O O . ASP A 1 73 ? 3.644 11.800 30.401 1.00 27.04 72 ASP A O 1
ATOM 602 N N . ILE A 1 74 ? 4.275 12.886 28.522 1.00 24.19 73 ILE A N 1
ATOM 603 C CA . ILE A 1 74 ? 3.376 14.008 28.702 1.00 23.97 73 ILE A CA 1
ATOM 604 C C . ILE A 1 74 ? 1.969 13.458 28.595 1.00 23.93 73 ILE A C 1
ATOM 605 O O . ILE A 1 74 ? 1.660 12.692 27.682 1.00 25.31 73 ILE A O 1
ATOM 610 N N . GLN A 1 75 ? 1.157 13.825 29.570 1.00 23.43 74 GLN A N 1
ATOM 611 C CA . GLN A 1 75 ? -0.235 13.437 29.634 1.00 23.12 74 GLN A CA 1
ATOM 612 C C . GLN A 1 75 ? -1.112 14.538 29.100 1.00 24.60 74 GLN A C 1
ATOM 613 O O . GLN A 1 75 ? -1.998 14.273 28.304 1.00 29.39 74 GLN A O 1
ATOM 619 N N . GLY A 1 76 ? -0.935 15.749 29.591 1.00 25.99 75 GLY A N 1
ATOM 620 C CA . GLY A 1 76 ? -1.740 16.864 29.148 1.00 25.64 75 GLY A CA 1
ATOM 621 C C . GLY A 1 76 ? -0.908 18.111 29.044 1.00 26.08 75 GLY A C 1
ATOM 622 O O . GLY A 1 76 ? 0.110 18.246 29.731 1.00 24.44 75 GLY A O 1
ATOM 623 N N . LEU A 1 77 ? -1.329 19.006 28.153 1.00 25.24 76 LEU A N 1
ATOM 624 C CA . LEU A 1 77 ? -0.697 20.322 28.003 1.00 25.19 76 LEU A CA 1
ATOM 625 C C . LEU A 1 77 ? -1.844 21.298 28.065 1.00 24.20 76 LEU A C 1
ATOM 626 O O . LEU A 1 77 ? -2.792 21.155 27.306 1.00 22.99 76 LEU A O 1
ATOM 631 N N . PHE A 1 78 ? -1.760 22.244 28.998 1.00 22.79 77 PHE A N 1
ATOM 632 C CA . PHE A 1 78 ? -2.835 23.191 29.258 1.00 23.75 77 PHE A CA 1
ATOM 633 C C . PHE A 1 78 ? -2.230 24.579 29.135 1.00 23.86 77 PHE A C 1
ATOM 634 O O . PHE A 1 78 ? -1.494 24.996 30.012 1.00 24.90 77 PHE A O 1
ATOM 642 N N . ALA A 1 79 ? -2.515 25.258 28.024 1.00 23.52 78 ALA A N 1
ATOM 643 C CA . ALA A 1 79 ? -1.925 26.548 27.686 1.00 24.03 78 ALA A CA 1
ATOM 644 C C . ALA A 1 79 ? -2.861 27.647 28.150 1.00 25.54 78 ALA A C 1
ATOM 645 O O . ALA A 1 79 ? -4.053 27.597 27.883 1.00 26.76 78 ALA A O 1
ATOM 647 N N . ASP A 1 80 ? -2.327 28.622 28.873 1.00 26.39 79 ASP A N 1
ATOM 648 C CA . ASP A 1 80 ? -3.124 29.774 29.269 1.00 26.55 79 ASP A CA 1
ATOM 649 C C . ASP A 1 80 ? -2.168 30.925 29.445 1.00 27.53 79 ASP A C 1
ATOM 650 O O . ASP A 1 80 ? -1.285 30.866 30.297 1.00 25.40 79 ASP A O 1
ATOM 655 N N . GLY A 1 81 ? -2.358 31.961 28.630 1.00 30.75 80 GLY A N 1
ATOM 656 C CA . GLY A 1 81 ? -1.537 33.167 28.710 1.00 30.64 80 GLY A CA 1
ATOM 657 C C . GLY A 1 81 ? -0.110 32.832 28.355 1.00 30.38 80 GLY A C 1
ATOM 658 O O . GLY A 1 81 ? 0.125 32.127 27.377 1.00 34.45 80 GLY A O 1
ATOM 659 N N . ASP A 1 82 ? 0.816 33.257 29.215 1.00 28.64 81 ASP A N 1
ATOM 660 C CA . ASP A 1 82 ? 2.253 33.005 29.080 1.00 28.50 81 ASP A CA 1
ATOM 661 C C . ASP A 1 82 ? 2.742 31.677 29.642 1.00 27.07 81 ASP A C 1
ATOM 662 O O . ASP A 1 82 ? 3.954 31.478 29.784 1.00 28.26 81 ASP A O 1
ATOM 667 N N . ALA A 1 83 ? 1.816 30.772 29.944 1.00 25.56 82 ALA A N 1
ATOM 668 C CA . ALA A 1 83 ? 2.155 29.514 30.579 1.00 25.04 82 ALA A CA 1
ATOM 669 C C . ALA A 1 83 ? 1.532 28.334 29.870 1.00 24.39 82 ALA A C 1
ATOM 670 O O . ALA A 1 83 ? 0.488 28.447 29.237 1.00 24.09 82 ALA A O 1
ATOM 672 N N . VAL A 1 84 ? 2.215 27.205 29.984 1.00 24.55 83 VAL A N 1
ATOM 673 C CA . VAL A 1 84 ? 1.683 25.934 29.551 1.00 24.01 83 VAL A CA 1
ATOM 674 C C . VAL A 1 84 ? 1.971 24.981 30.695 1.00 22.64 83 VAL A C 1
ATOM 675 O O . VAL A 1 84 ? 3.112 24.805 31.079 1.00 24.80 83 VAL A O 1
ATOM 679 N N . VAL A 1 85 ? 0.917 24.403 31.235 1.00 23.34 84 VAL A N 1
ATOM 680 C CA . VAL A 1 85 ? 1.045 23.395 32.274 1.00 23.34 84 VAL A CA 1
ATOM 681 C C . VAL A 1 85 ? 1.152 22.048 31.578 1.00 23.41 84 VAL A C 1
ATOM 682 O O . VAL A 1 85 ? 0.345 21.750 30.692 1.00 24.91 84 VAL A O 1
ATOM 694 N N . THR A 1 87 ? 1.255 18.019 32.425 1.00 22.95 86 THR A N 1
ATOM 695 C CA . THR A 1 87 ? 1.116 16.917 33.367 1.00 22.41 86 THR A CA 1
ATOM 696 C C . THR A 1 87 ? 1.845 15.788 32.691 1.00 22.96 86 THR A C 1
ATOM 697 O O . THR A 1 87 ? 1.843 15.671 31.466 1.00 25.16 86 THR A O 1
ATOM 701 N N . TRP A 1 88 ? 2.454 14.926 33.505 1.00 22.87 87 TRP A N 1
ATOM 702 C CA . TRP A 1 88 ? 3.282 13.873 32.981 1.00 22.59 87 TRP A CA 1
ATOM 703 C C . TRP A 1 88 ? 3.448 12.714 33.927 1.00 22.74 87 TRP A C 1
ATOM 704 O O . TRP A 1 88 ? 3.238 12.839 35.133 1.00 24.40 87 TRP A O 1
ATOM 715 N N . LEU A 1 89 ? 3.764 11.585 33.311 1.00 22.89 88 LEU A N 1
ATOM 716 C CA . LEU A 1 89 ? 4.171 10.380 33.979 1.00 21.17 88 LEU A CA 1
ATOM 717 C C . LEU A 1 89 ? 5.645 10.308 33.662 1.00 22.93 88 LEU A C 1
ATOM 718 O O . LEU A 1 89 ? 6.150 10.952 32.738 1.00 24.20 88 LEU A O 1
ATOM 723 N N . TRP A 1 90 ? 6.330 9.487 34.433 1.00 22.60 89 TRP A N 1
ATOM 724 C CA . TRP A 1 90 ? 7.760 9.394 34.349 1.00 22.81 89 TRP A CA 1
ATOM 725 C C . TRP A 1 90 ? 8.146 8.010 34.740 1.00 23.63 89 TRP A C 1
ATOM 726 O O . TRP A 1 90 ? 7.514 7.407 35.614 1.00 25.12 89 TRP A O 1
ATOM 737 N N . THR A 1 91 ? 9.135 7.479 34.038 1.00 23.12 90 THR A N 1
ATOM 738 C CA . THR A 1 91 ? 9.638 6.169 34.326 1.00 23.22 90 THR A CA 1
ATOM 739 C C . THR A 1 91 ? 11.140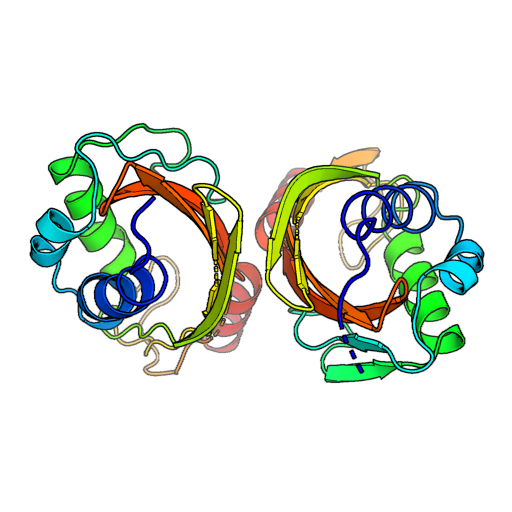 6.265 34.241 1.00 22.64 90 THR A C 1
ATOM 740 O O . THR A 1 91 ? 11.662 7.048 33.458 1.00 24.68 90 THR A O 1
ATOM 744 N N . ALA A 1 92 ? 11.805 5.495 35.078 1.00 23.13 91 ALA A N 1
ATOM 745 C CA . ALA A 1 92 ? 13.264 5.422 35.090 1.00 23.53 91 ALA A CA 1
ATOM 746 C C . ALA A 1 92 ? 13.623 4.130 35.781 1.00 25.34 91 ALA A C 1
ATOM 747 O O . ALA A 1 92 ? 12.832 3.603 36.555 1.00 26.3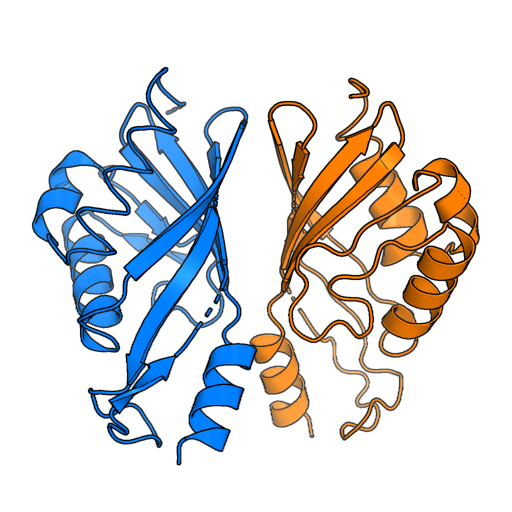7 91 ALA A O 1
ATOM 749 N N . THR A 1 93 ? 14.789 3.603 35.442 1.00 27.66 92 THR A N 1
ATOM 750 C CA . THR A 1 93 ? 15.317 2.388 36.039 1.00 29.09 92 THR A CA 1
ATOM 751 C C . THR A 1 93 ? 16.131 2.845 37.231 1.00 30.08 92 THR A C 1
ATOM 752 O O . THR A 1 93 ? 16.860 3.836 37.128 1.00 29.59 92 THR A O 1
ATOM 756 N N . HIS A 1 94 ? 16.013 2.128 38.343 1.00 33.40 93 HIS A N 1
ATOM 757 C CA . HIS A 1 94 ? 16.775 2.438 39.552 1.00 36.92 93 HIS A CA 1
ATOM 758 C C . HIS A 1 94 ? 18.122 1.732 39.390 1.00 39.74 93 HIS A C 1
ATOM 759 O O . HIS A 1 94 ? 18.343 0.670 39.974 1.00 40.53 93 HIS A O 1
ATOM 766 N N . LYS A 1 95 ? 19.003 2.329 38.584 1.00 42.82 94 LYS A N 1
ATOM 767 C CA . LYS A 1 95 ? 20.322 1.743 38.273 1.00 46.44 94 LYS A CA 1
ATOM 768 C C . LYS A 1 95 ? 21.556 2.534 38.737 1.00 48.02 94 LYS A C 1
ATOM 769 O O . LYS A 1 95 ? 22.686 2.044 38.596 1.00 48.26 94 LYS A O 1
ATOM 775 N N . GLU A 1 96 ? 21.344 3.731 39.282 1.00 49.31 95 GLU A N 1
ATOM 776 C CA . GLU A 1 96 ? 22.397 4.524 39.910 1.00 50.74 95 GLU A CA 1
ATOM 777 C C . GLU A 1 96 ? 22.151 4.458 41.413 1.00 52.56 95 GLU A C 1
ATOM 778 O O . GLU A 1 96 ? 20.998 4.379 41.858 1.00 51.95 95 GLU A O 1
ATOM 784 N N . ASP A 1 97 ? 23.237 4.469 42.185 1.00 54.40 96 ASP A N 1
ATOM 785 C CA . ASP A 1 97 ? 23.149 4.499 43.641 1.00 56.43 96 ASP A CA 1
ATOM 786 C C . ASP A 1 97 ? 22.726 5.910 44.062 1.00 58.19 96 ASP A C 1
ATOM 787 O O . ASP A 1 97 ? 23.318 6.900 43.620 1.00 58.33 96 ASP A O 1
ATOM 792 N N . ILE A 1 98 ? 21.677 5.981 44.880 1.00 59.96 97 ILE A N 1
ATOM 793 C CA . ILE A 1 98 ? 21.143 7.238 45.425 1.00 61.24 97 ILE A CA 1
ATOM 794 C C . ILE A 1 98 ? 21.222 7.130 46.959 1.00 61.92 97 ILE A C 1
ATOM 795 O O . ILE A 1 98 ? 21.403 6.015 47.469 1.00 61.44 97 ILE A O 1
ATOM 800 N N . PRO A 1 99 ? 21.145 8.268 47.693 1.00 62.71 98 PRO A N 1
ATOM 801 C CA . PRO A 1 99 ? 21.253 8.233 49.165 1.00 62.76 98 PRO A CA 1
ATOM 802 C C . PRO A 1 99 ? 20.359 7.192 49.869 1.00 63.20 98 PRO A C 1
ATOM 803 O O . PRO A 1 99 ? 19.129 7.299 49.847 1.00 63.28 98 PRO A O 1
ATOM 807 N N . GLY A 1 100 ? 21.000 6.155 50.412 1.00 63.54 99 GLY A N 1
ATOM 808 C CA . GLY A 1 100 ? 20.326 5.060 51.117 1.00 63.66 99 GLY A CA 1
ATOM 809 C C . GLY A 1 100 ? 19.785 3.904 50.286 1.00 63.68 99 GLY A C 1
ATOM 810 O O . GLY A 1 100 ? 19.505 2.837 50.846 1.00 63.38 99 GLY A O 1
ATOM 811 N N . PHE A 1 101 ? 19.639 4.103 48.971 1.00 63.79 100 PHE A N 1
ATOM 812 C CA . PHE A 1 101 ? 19.063 3.105 48.052 1.00 63.55 100 PHE A CA 1
ATOM 813 C C . PHE A 1 101 ? 19.965 2.840 46.856 1.00 62.52 100 PHE A C 1
ATOM 814 O O . PHE A 1 101 ? 19.868 3.539 45.842 1.00 62.99 100 PHE A O 1
ATOM 822 N N . PRO A 1 102 ? 20.898 1.879 47.005 1.00 60.93 101 PRO A N 1
ATOM 823 C CA . PRO A 1 102 ? 21.728 1.510 45.866 1.00 59.41 101 PRO A CA 1
ATOM 824 C C . PRO A 1 102 ? 20.928 0.833 44.737 1.00 58.87 101 PRO A C 1
ATOM 825 O O . PRO A 1 102 ? 19.895 0.200 44.994 1.00 58.75 101 PRO A O 1
ATOM 829 N N . SER A 1 103 ? 21.423 1.022 43.513 1.00 57.75 102 SER A N 1
ATOM 830 C CA . SER A 1 103 ? 20.899 0.459 42.255 1.00 56.30 102 SER A CA 1
ATOM 831 C C . SER A 1 103 ? 20.253 -0.931 42.340 1.00 54.64 102 SER A C 1
ATOM 832 O O . SER A 1 103 ? 20.955 -1.921 42.551 1.00 54.70 102 SER A O 1
ATOM 835 N N . THR A 1 104 ? 18.930 -0.989 42.191 1.00 52.62 103 THR A N 1
ATOM 836 C CA . THR A 1 104 ? 18.167 -2.247 42.189 1.00 51.80 103 THR A CA 1
ATOM 837 C C . THR A 1 104 ? 17.727 -2.707 40.790 1.00 50.69 103 THR A C 1
ATOM 838 O O . THR A 1 104 ? 17.213 -3.819 40.644 1.00 51.20 103 THR A O 1
ATOM 842 N N . GLY A 1 105 ? 17.889 -1.852 39.777 1.00 49.17 104 GLY A N 1
ATOM 843 C CA . GLY A 1 105 ? 17.458 -2.140 38.409 1.00 48.07 104 GLY A CA 1
ATOM 844 C C . GLY A 1 105 ? 15.954 -2.149 38.152 1.00 45.34 104 GLY A C 1
ATOM 845 O O . GLY A 1 105 ? 15.542 -2.386 37.018 1.00 45.06 104 GLY A O 1
ATOM 846 N N . LYS A 1 106 ? 15.135 -1.871 39.169 1.00 42.86 105 LYS A N 1
ATOM 847 C CA . LYS A 1 106 ? 13.679 -1.899 39.040 1.00 40.59 105 LYS A CA 1
ATOM 848 C C . LYS A 1 106 ? 13.177 -0.593 38.441 1.00 37.84 105 LYS A C 1
ATOM 849 O O . LYS A 1 106 ? 13.834 0.439 38.561 1.00 36.86 105 LYS A O 1
ATOM 851 N N . GLN A 1 107 ? 12.006 -0.655 37.813 1.00 36.00 106 GLN A N 1
ATOM 852 C CA . GLN A 1 107 ? 11.353 0.532 37.249 1.00 35.26 106 GLN A CA 1
ATOM 853 C C . GLN A 1 107 ? 10.755 1.386 38.364 1.00 32.41 106 GLN A C 1
ATOM 854 O O . GLN A 1 107 ? 10.044 0.875 39.230 1.00 32.44 106 GLN A O 1
ATOM 860 N N . ILE A 1 108 ? 11.078 2.675 38.343 1.00 29.55 107 ILE A N 1
ATOM 861 C CA . ILE A 1 108 ? 10.517 3.653 39.264 1.00 27.45 107 ILE A CA 1
ATOM 862 C C . ILE A 1 108 ? 9.545 4.456 38.408 1.00 25.89 107 ILE A C 1
ATOM 863 O O . ILE A 1 108 ? 9.880 4.841 37.282 1.00 25.30 107 ILE A O 1
ATOM 868 N N . LYS A 1 109 ? 8.353 4.698 38.947 1.00 25.04 108 LYS A N 1
ATOM 869 C CA . LYS A 1 109 ? 7.315 5.459 38.270 1.00 26.26 108 LYS A CA 1
ATOM 870 C C . LYS A 1 109 ? 6.966 6.689 39.090 1.00 25.89 108 LYS A C 1
ATOM 871 O O . LYS A 1 109 ? 6.911 6.639 40.315 1.00 27.19 108 LYS A O 1
ATOM 885 N N . SER A 1 111 ? 4.744 10.740 38.719 1.00 24.70 110 SER A N 1
ATOM 886 C CA . SER A 1 111 ? 3.906 11.631 37.937 1.00 23.81 110 SER A CA 1
ATOM 887 C C . SER A 1 111 ? 4.141 13.006 38.448 1.00 23.33 110 SER A C 1
ATOM 888 O O . SER A 1 111 ? 4.617 13.197 39.560 1.00 24.19 110 SER A O 1
ATOM 891 N N . GLY A 1 112 ? 3.842 13.979 37.605 1.00 22.42 111 GLY A N 1
ATOM 892 C CA . GLY A 1 112 ? 4.041 15.328 38.006 1.00 23.15 111 GLY A CA 1
ATOM 893 C C . GLY A 1 112 ? 3.283 16.291 37.141 1.00 23.16 111 GLY A C 1
ATOM 894 O O . GLY A 1 112 ? 2.677 15.925 36.147 1.00 25.18 111 GLY A O 1
ATOM 895 N N . ALA A 1 113 ? 3.285 17.521 37.618 1.00 23.25 112 ALA A N 1
ATOM 896 C CA . ALA A 1 113 ? 2.669 18.624 36.920 1.00 24.19 112 ALA A CA 1
ATOM 897 C C . ALA A 1 113 ? 3.651 19.772 36.969 1.00 25.11 112 ALA A C 1
ATOM 898 O O . ALA A 1 113 ? 4.212 20.065 38.022 1.00 25.54 112 ALA A O 1
ATOM 900 N N . THR A 1 114 ? 3.836 20.438 35.836 1.00 24.50 113 THR A N 1
ATOM 901 C CA . THR A 1 114 ? 4.801 21.493 35.734 1.00 23.97 113 THR A CA 1
ATOM 902 C C . THR A 1 114 ? 4.213 22.603 34.928 1.00 23.76 113 THR A C 1
ATOM 903 O O . THR A 1 114 ? 3.849 22.376 33.793 1.00 24.58 113 THR A O 1
ATOM 907 N N . VAL A 1 115 ? 4.099 23.763 35.549 1.00 22.12 114 VAL A N 1
ATOM 908 C CA . VAL A 1 115 ? 3.692 24.977 34.855 1.00 22.84 114 VAL A CA 1
ATOM 909 C C . VAL A 1 115 ? 4.984 25.501 34.265 1.00 23.85 114 VAL A C 1
ATOM 910 O O . VAL A 1 115 ? 5.957 25.724 34.993 1.00 24.09 114 VAL A O 1
ATOM 914 N N . TYR A 1 116 ? 4.987 25.714 32.962 1.00 25.05 115 TYR A N 1
ATOM 915 C CA . TYR A 1 116 ? 6.128 26.280 32.270 1.00 24.16 115 TYR A CA 1
ATOM 916 C C . TYR A 1 116 ? 5.722 27.641 31.825 1.00 25.15 115 TYR A C 1
ATOM 917 O O . TYR A 1 116 ? 4.650 27.783 31.271 1.00 23.22 115 TYR A O 1
ATOM 926 N N . TYR A 1 117 ? 6.577 28.617 32.107 1.00 24.85 116 TYR A N 1
ATOM 927 C CA . TYR A 1 117 ? 6.353 29.984 31.716 1.00 26.47 116 TYR A CA 1
ATOM 928 C C . TYR A 1 117 ? 7.215 30.253 30.515 1.00 26.21 116 TYR A C 1
ATOM 929 O O . TYR A 1 117 ? 8.378 29.833 30.474 1.00 26.32 116 TYR A O 1
ATOM 938 N N . PHE A 1 118 ? 6.653 31.038 29.597 1.00 26.84 117 PHE A N 1
ATOM 939 C CA . PHE A 1 118 ? 7.275 31.332 28.331 1.00 27.43 117 PHE A CA 1
ATOM 940 C C . PHE A 1 118 ? 7.531 32.795 28.115 1.00 25.92 117 PHE A C 1
ATOM 941 O O . PHE A 1 118 ? 6.840 33.658 28.647 1.00 27.66 117 PHE A O 1
ATOM 949 N N . ASP A 1 119 ? 8.567 33.040 27.336 1.00 25.45 118 ASP A N 1
ATOM 950 C CA . ASP A 1 119 ? 8.850 34.366 26.801 1.00 26.37 118 ASP A CA 1
ATOM 951 C C . ASP A 1 119 ? 9.094 33.993 25.346 1.00 26.13 118 ASP A C 1
ATOM 952 O O . ASP A 1 119 ? 10.188 33.546 25.010 1.00 24.80 118 ASP A O 1
ATOM 957 N N . GLY A 1 120 ? 8.062 34.136 24.506 1.00 25.80 119 GLY A N 1
ATOM 958 C CA . GLY A 1 120 ? 8.140 33.679 23.126 1.00 26.41 119 GLY A CA 1
ATOM 959 C C . GLY A 1 120 ? 8.242 32.163 23.137 1.00 25.82 119 GLY A C 1
ATOM 960 O O . GLY A 1 120 ? 7.459 31.494 23.798 1.00 26.69 119 GLY A O 1
ATOM 961 N N . ASN A 1 121 ? 9.241 31.628 22.443 1.00 25.16 120 ASN A N 1
ATOM 962 C CA . ASN A 1 121 ? 9.491 30.193 22.394 1.00 25.14 120 ASN A CA 1
ATOM 963 C C . ASN A 1 121 ? 10.391 29.684 23.503 1.00 25.18 120 ASN A C 1
ATOM 964 O O . ASN A 1 121 ? 10.700 28.506 23.498 1.00 25.91 120 ASN A O 1
ATOM 969 N N . ARG A 1 122 ? 10.766 30.542 24.444 1.00 24.09 121 ARG A N 1
ATOM 970 C CA . ARG A 1 122 ? 11.729 30.175 25.454 1.00 25.40 121 ARG A CA 1
ATOM 971 C C . ARG A 1 122 ? 11.122 30.107 26.818 1.00 25.51 121 ARG A C 1
ATOM 972 O O . ARG A 1 122 ? 10.175 30.823 27.123 1.00 26.40 121 ARG A O 1
ATOM 980 N N . LEU A 1 123 ? 11.641 29.182 27.617 1.00 23.84 122 LEU A N 1
ATOM 981 C CA . LEU A 1 123 ? 11.102 28.933 28.926 1.00 25.20 122 LEU A CA 1
ATOM 982 C C . LEU A 1 123 ? 11.822 29.818 29.913 1.00 22.77 122 LEU A C 1
ATOM 983 O O . LEU A 1 123 ? 13.044 29.930 29.871 1.00 22.99 122 LEU A O 1
ATOM 988 N N . THR A 1 124 ? 11.042 30.476 30.747 1.00 23.84 123 THR A N 1
ATOM 989 C CA . THR A 1 124 ? 11.559 31.399 31.753 1.00 24.31 123 THR A CA 1
ATOM 990 C C . THR A 1 124 ? 11.517 30.853 33.162 1.00 24.67 123 THR A C 1
ATOM 991 O O . THR A 1 124 ? 12.040 31.477 34.086 1.00 25.02 123 THR A O 1
ATOM 995 N N . GLY A 1 125 ? 10.838 29.734 33.360 1.00 24.73 124 GLY A N 1
ATOM 996 C CA . GLY A 1 125 ? 10.804 29.136 34.671 1.00 23.97 124 GLY A CA 1
ATOM 997 C C . GLY A 1 125 ? 9.775 28.065 34.749 1.00 23.11 124 GLY A C 1
ATOM 998 O O . GLY A 1 125 ? 9.063 27.832 33.781 1.00 22.79 124 GLY A O 1
ATOM 999 N N . HIS A 1 126 ? 9.718 27.414 35.903 1.00 23.71 125 HIS A N 1
ATOM 1000 C CA . HIS A 1 126 ? 8.680 26.421 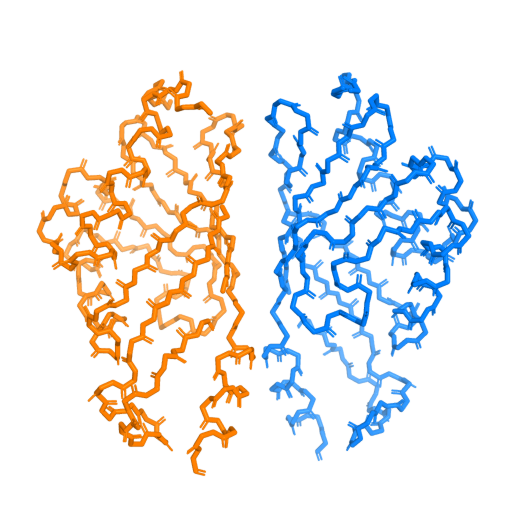36.139 1.00 25.61 125 HIS A CA 1
ATOM 1001 C C . HIS A 1 126 ? 8.176 26.412 37.577 1.00 24.27 125 HIS A C 1
ATOM 1002 O O . HIS A 1 126 ? 8.859 26.851 38.484 1.00 25.03 125 HIS A O 1
ATOM 1009 N N . TRP A 1 127 ? 6.945 25.943 37.731 1.00 25.25 126 TRP A N 1
ATOM 1010 C CA . TRP A 1 127 ? 6.293 25.753 39.008 1.00 25.77 126 TRP A CA 1
ATOM 1011 C C . TRP A 1 127 ? 5.880 24.297 38.915 1.00 25.13 126 TRP A C 1
ATOM 1012 O O . TRP A 1 127 ? 5.044 23.936 38.092 1.00 26.56 126 TRP A O 1
ATOM 1023 N N . GLN A 1 128 ? 6.472 23.452 39.746 1.00 25.54 127 GLN A N 1
ATOM 1024 C CA . GLN A 1 128 ? 6.297 22.029 39.607 1.00 25.57 127 GLN A CA 1
ATOM 1025 C C . GLN A 1 128 ? 5.969 21.309 40.893 1.00 23.88 127 GLN A C 1
ATOM 1026 O O . GLN A 1 128 ? 6.377 21.721 41.964 1.00 24.08 127 GLN A O 1
ATOM 1032 N N . ILE A 1 129 ? 5.178 20.258 40.758 1.00 22.72 128 ILE A N 1
ATOM 1033 C CA . ILE A 1 129 ? 4.946 19.344 41.878 1.00 22.48 128 ILE A CA 1
ATOM 1034 C C . ILE A 1 129 ? 5.105 17.973 41.248 1.00 24.26 128 ILE A C 1
ATOM 1035 O O . ILE A 1 129 ? 4.608 17.737 40.160 1.00 24.64 128 ILE A O 1
ATOM 1040 N N . THR A 1 130 ? 5.781 17.074 41.946 1.00 25.25 129 THR A N 1
ATOM 1041 C CA . THR A 1 130 ? 5.969 15.722 41.478 1.00 24.61 129 THR A CA 1
ATOM 1042 C C . THR A 1 1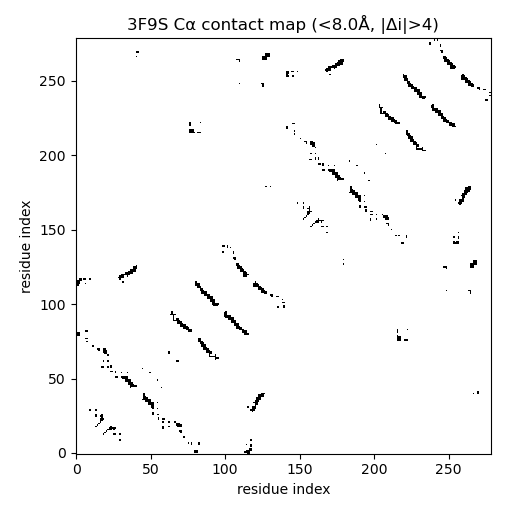30 ? 5.640 14.786 42.628 1.00 22.19 129 THR A C 1
ATOM 1043 O O . THR A 1 130 ? 5.713 15.169 43.797 1.00 21.60 129 THR A O 1
ATOM 1047 N N . ASP A 1 131 ? 5.333 13.545 42.286 1.00 20.58 130 ASP A N 1
ATOM 1048 C CA . ASP A 1 131 ? 5.005 12.523 43.273 1.00 22.84 130 ASP A CA 1
ATOM 1049 C C . ASP A 1 131 ? 6.281 11.910 43.867 1.00 23.32 130 ASP A C 1
ATOM 1050 O O . ASP A 1 131 ? 6.610 10.738 43.650 1.00 23.86 130 ASP A O 1
ATOM 1055 N N . ARG A 1 132 ? 6.993 12.719 44.643 1.00 23.40 131 ARG A N 1
ATOM 1056 C CA . ARG A 1 132 ? 8.213 12.260 45.274 1.00 21.66 131 ARG A CA 1
ATOM 1057 C C . ARG A 1 132 ? 7.948 11.196 46.328 1.00 21.46 131 ARG A C 1
ATOM 1058 O O . ARG A 1 132 ? 8.776 10.297 46.511 1.00 21.51 131 ARG A O 1
ATOM 1066 N N . LEU A 1 133 ? 6.801 11.271 47.012 1.00 20.25 132 LEU A N 1
ATOM 1067 C CA . LEU A 1 133 ? 6.490 10.290 48.040 1.00 19.85 132 LEU A CA 1
ATOM 1068 C C . LEU A 1 133 ? 6.333 8.895 47.410 1.00 21.06 132 LEU A C 1
ATOM 1069 O O . LEU A 1 133 ? 6.824 7.913 47.974 1.00 21.15 132 LEU A O 1
ATOM 1074 N N . GLY A 1 134 ? 5.670 8.838 46.259 1.00 22.86 133 GLY A N 1
ATOM 1075 C CA . GLY A 1 134 ? 5.515 7.620 45.468 1.00 23.60 133 GLY A CA 1
ATOM 1076 C C . GLY A 1 134 ? 6.860 6.997 45.161 1.00 23.29 133 GLY A C 1
ATOM 1077 O O . GLY A 1 134 ? 7.070 5.825 45.435 1.00 23.81 133 GLY A O 1
ATOM 1078 N N . VAL A 1 135 ? 7.796 7.793 44.653 1.00 25.01 134 VAL A N 1
ATOM 1079 C CA . VAL A 1 135 ? 9.158 7.293 44.380 1.00 25.50 134 VAL A CA 1
ATOM 1080 C C . VAL A 1 135 ? 9.818 6.784 45.668 1.00 26.91 134 VAL A C 1
ATOM 1081 O O . VAL A 1 135 ? 10.343 5.673 45.696 1.00 26.19 134 VAL A O 1
ATOM 1085 N N . TYR A 1 136 ? 9.764 7.602 46.718 1.00 27.56 135 TYR A N 1
ATOM 1086 C CA . TYR A 1 136 ? 10.307 7.295 48.054 1.00 27.51 135 TYR A CA 1
ATOM 1087 C C . TYR A 1 136 ? 9.780 5.941 48.527 1.00 27.60 135 TYR A C 1
ATOM 1088 O O . TYR A 1 136 ? 10.564 5.074 48.916 1.00 28.51 135 TYR A O 1
ATOM 1097 N N . GLN A 1 137 ? 8.466 5.750 48.427 1.00 26.82 136 GLN A N 1
ATOM 1098 C CA . GLN A 1 137 ? 7.800 4.487 48.771 1.00 27.63 136 GLN A CA 1
ATOM 1099 C C . GLN A 1 137 ? 8.252 3.293 47.922 1.00 27.92 136 GLN A C 1
ATOM 1100 O O . GLN A 1 137 ? 8.481 2.199 48.453 1.00 28.96 136 GLN A O 1
ATOM 1106 N N . GLN A 1 138 ? 8.344 3.504 46.611 1.00 28.24 137 GLN A N 1
ATOM 1107 C CA . GLN A 1 138 ? 8.802 2.468 45.675 1.00 28.34 137 GLN A CA 1
ATOM 1108 C C . GLN A 1 138 ? 10.245 2.040 45.941 1.00 29.94 137 GLN A C 1
ATOM 1109 O O . GLN A 1 138 ? 10.561 0.850 45.836 1.00 30.28 137 GLN A O 1
ATOM 1115 N N . LEU A 1 139 ? 11.105 3.003 46.264 1.00 30.82 138 LEU A N 1
ATOM 1116 C CA . LEU A 1 139 ? 12.494 2.715 46.646 1.00 33.55 138 LEU A CA 1
ATOM 1117 C C . LEU A 1 139 ? 12.549 1.902 47.938 1.00 34.60 138 LEU A C 1
ATOM 1118 O O . LEU A 1 139 ? 13.441 1.061 48.075 1.00 34.60 138 LEU A O 1
ATOM 1123 N N . ARG A 1 140 ? 11.608 2.148 48.860 1.00 36.59 139 ARG A N 1
ATOM 1124 C CA . ARG A 1 140 ? 11.484 1.365 50.098 1.00 37.48 139 ARG A CA 1
ATOM 1125 C C . ARG A 1 140 ? 11.147 -0.081 49.775 1.00 40.65 139 ARG A C 1
ATOM 1126 O O . ARG A 1 140 ? 11.784 -0.981 50.332 1.00 41.35 139 ARG A O 1
ATOM 1134 N N . GLN A 1 141 ? 10.172 -0.304 48.891 1.00 42.88 140 GLN A N 1
ATOM 1135 C CA . GLN A 1 141 ? 9.810 -1.669 48.469 1.00 46.80 140 GLN A CA 1
ATOM 1136 C C . GLN A 1 141 ? 10.908 -2.383 47.664 1.00 47.46 140 GLN A C 1
ATOM 1137 O O . GLN A 1 141 ? 11.008 -3.607 47.735 1.00 47.36 140 GLN A O 1
ATOM 1143 N N . ALA A 1 142 ? 11.728 -1.620 46.935 1.00 48.80 141 ALA A N 1
ATOM 1144 C CA . ALA A 1 142 ? 12.862 -2.160 46.171 1.00 49.09 141 ALA A CA 1
ATOM 1145 C C . ALA A 1 142 ? 13.936 -2.752 47.090 1.00 50.57 141 ALA A C 1
ATOM 1146 O O . ALA A 1 142 ? 14.261 -3.937 46.978 1.00 50.99 141 ALA A O 1
ATOM 1148 N N . ALA A 1 143 ? 14.466 -1.924 47.992 1.00 51.44 142 ALA A N 1
ATOM 1149 C CA . ALA A 1 143 ? 15.506 -2.339 48.938 1.00 52.01 142 ALA A CA 1
ATOM 1150 C C . ALA A 1 143 ? 14.921 -3.219 50.034 1.00 52.56 142 ALA A C 1
ATOM 1151 O O . ALA A 1 143 ? 15.549 -4.189 50.456 1.00 53.27 142 ALA A O 1
ATOM 1161 N N B SER B 1 3 ? -5.650 37.550 37.352 0.50 34.20 2 SER B N 1
ATOM 1162 C CA B SER B 1 3 ? -6.984 37.992 36.982 0.50 33.38 2 SER B CA 1
ATOM 1163 C C B SER B 1 3 ? -7.965 36.842 36.853 0.50 32.71 2 SER B C 1
ATOM 1164 O O B SER B 1 3 ? -7.742 35.898 36.098 0.50 33.46 2 SER B O 1
ATOM 1167 N N A ILE B 1 4 ? -17.549 24.638 28.713 0.50 20.91 3 ILE B N 1
ATOM 1168 N N B ILE B 1 4 ? -9.062 36.925 37.591 0.50 31.12 3 ILE B N 1
ATOM 1169 C CA A ILE B 1 4 ? -17.046 25.020 30.031 0.50 19.96 3 ILE B CA 1
ATOM 1170 C CA B ILE B 1 4 ? -10.090 35.910 37.461 0.50 30.54 3 ILE B CA 1
ATOM 1171 C C A ILE B 1 4 ? -17.485 26.449 30.332 0.50 19.60 3 ILE B C 1
ATOM 1172 C C B ILE B 1 4 ? -10.838 36.364 36.218 0.50 30.13 3 ILE B C 1
ATOM 1173 O O A ILE B 1 4 ? -17.395 27.345 29.484 0.50 17.81 3 ILE B O 1
ATOM 1174 O O B ILE B 1 4 ? -11.838 37.088 36.262 0.50 30.60 3 ILE B O 1
ATOM 1183 N N A SER B 1 5 ? -17.939 26.665 31.558 0.50 20.38 4 SER B N 1
ATOM 1184 N N B SER B 1 5 ? -10.260 35.935 35.105 0.50 29.38 4 SER B N 1
ATOM 1185 C CA A SER B 1 5 ? -18.329 28.011 31.974 0.50 21.41 4 SER B CA 1
ATOM 1186 C CA B SER B 1 5 ? -10.704 36.290 33.768 0.50 28.77 4 SER B CA 1
ATOM 1187 C C A SER B 1 5 ? -17.188 28.989 31.817 0.50 22.46 4 SER B C 1
ATOM 1188 C C B SER B 1 5 ? -12.004 35.616 33.364 0.50 26.94 4 SER B C 1
ATOM 1189 O O A SER B 1 5 ? -16.042 28.683 32.144 0.50 22.88 4 SER B O 1
ATOM 1190 O O B SER B 1 5 ? -12.646 36.050 32.413 0.50 26.61 4 SER B O 1
ATOM 1195 N N A SER B 1 6 ? -17.511 30.179 31.329 0.50 22.91 5 SER B N 1
ATOM 1196 N N B SER B 1 6 ? -12.415 34.591 34.099 0.50 25.91 5 SER B N 1
ATOM 1197 C CA A SER B 1 6 ? -16.520 31.247 31.214 0.50 22.77 5 SER B CA 1
ATOM 1198 C CA B SER B 1 6 ? -13.573 33.816 33.677 0.50 25.10 5 SER B CA 1
ATOM 1199 C C A SER B 1 6 ? -16.098 31.680 32.616 0.50 22.83 5 SER B C 1
ATOM 1200 C C B SER B 1 6 ? -14.411 33.217 34.785 0.50 26.40 5 SER B C 1
ATOM 1201 O O A SER B 1 6 ? -15.026 32.239 32.816 0.50 20.09 5 SER B O 1
ATOM 1202 O O B SER B 1 6 ? -13.981 33.140 35.934 0.50 22.82 5 SER B O 1
ATOM 1207 N N A LYS B 1 7 ? -16.939 31.375 33.600 0.50 25.82 6 LYS B N 1
ATOM 1208 N N B LYS B 1 7 ? -15.562 32.683 34.386 0.50 29.05 6 LYS B N 1
ATOM 1209 C CA A LYS B 1 7 ? -16.693 31.770 35.002 0.50 28.83 6 LYS B CA 1
ATOM 1210 C CA B LYS B 1 7 ? -16.430 32.007 35.342 0.50 29.73 6 LYS B CA 1
ATOM 1211 C C A LYS B 1 7 ? -15.878 30.706 35.743 0.50 29.04 6 LYS B C 1
ATOM 1212 C C B LYS B 1 7 ? -15.792 30.701 35.837 0.50 29.68 6 LYS B C 1
ATOM 1213 O O A LYS B 1 7 ? -15.829 30.702 36.972 0.50 28.13 6 LYS B O 1
ATOM 1214 O O B LYS B 1 7 ? -15.850 30.475 37.038 0.50 28.78 6 LYS B O 1
ATOM 1225 N N . ALA B 1 8 ? -15.220 29.840 34.974 1.00 28.70 7 ALA B N 1
ATOM 1226 C CA . ALA B 1 8 ? -14.527 28.638 35.450 1.00 28.03 7 ALA B CA 1
ATOM 1227 C C . ALA B 1 8 ? -13.494 28.946 36.527 1.00 28.13 7 ALA B C 1
ATOM 1228 O O . ALA B 1 8 ? -13.490 28.294 37.564 1.00 26.44 7 ALA B O 1
ATOM 1230 N N . LYS B 1 9 ? -12.698 29.984 36.311 1.00 28.51 8 LYS B N 1
ATOM 1231 C CA . LYS B 1 9 ? -11.681 30.380 37.300 1.00 28.19 8 LYS B CA 1
ATOM 1232 C C . LYS B 1 9 ? -12.323 30.905 38.591 1.00 28.37 8 LYS B C 1
ATOM 1233 O O . LYS B 1 9 ? -11.866 30.548 39.676 1.00 27.48 8 LYS B O 1
ATOM 1239 N N . GLU B 1 10 ? -13.388 31.697 38.452 1.00 28.07 9 GLU B N 1
ATOM 1240 C CA A GLU B 1 10 ? -14.154 32.204 39.601 0.50 28.33 9 GLU B CA 1
ATOM 1241 C CA B GLU B 1 10 ? -14.153 32.199 39.597 0.50 28.86 9 GLU B CA 1
ATOM 1242 C C . GLU B 1 10 ? -14.712 31.001 40.355 1.00 27.66 9 GLU B C 1
ATOM 1243 O O . GLU B 1 10 ? -14.627 30.939 41.574 1.00 28.58 9 GLU B O 1
ATOM 1254 N N . ILE B 1 11 ? -15.281 30.050 39.612 1.00 27.33 10 ILE B N 1
ATOM 1255 C CA . ILE B 1 11 ? -15.880 28.858 40.206 1.00 27.35 10 ILE B CA 1
ATOM 1256 C C . ILE B 1 11 ? -14.869 28.096 41.024 1.00 27.37 10 ILE B C 1
ATOM 1257 O O . ILE B 1 11 ? -15.115 27.800 42.185 1.00 26.75 10 ILE B O 1
ATOM 1262 N N . LEU B 1 12 ? -13.717 27.815 40.426 1.00 26.24 11 LEU B N 1
ATOM 1263 C CA . LEU B 1 12 ? -12.676 27.089 41.130 1.00 26.13 11 LEU B CA 1
ATOM 1264 C C . LEU B 1 12 ? -12.224 27.820 42.382 1.00 25.51 11 LEU B C 1
ATOM 1265 O O . LEU B 1 12 ? -11.984 27.189 43.409 1.00 27.30 11 LEU B O 1
ATOM 1270 N N . THR B 1 13 ? -12.140 29.133 42.294 1.00 24.84 12 THR B N 1
ATOM 1271 C CA . THR B 1 13 ? -11.732 29.942 43.434 1.00 26.46 12 THR B CA 1
ATOM 1272 C C . THR B 1 13 ? -12.711 29.824 44.596 1.00 26.18 12 THR B C 1
ATOM 1273 O O . THR B 1 13 ? -12.313 29.491 45.716 1.00 25.73 12 THR B O 1
ATOM 1277 N N . GLN B 1 14 ? -13.985 30.024 44.289 1.00 26.10 13 GLN B N 1
ATOM 1278 C CA . GLN B 1 14 ? -15.061 29.933 45.271 1.00 26.46 13 GLN B CA 1
ATOM 1279 C C . GLN B 1 14 ? -15.218 28.524 45.829 1.00 25.06 13 GLN B C 1
ATOM 1280 O O . GLN B 1 14 ? -15.327 28.335 47.038 1.00 25.19 13 GLN B O 1
ATOM 1286 N N . PHE B 1 15 ? -15.274 27.548 44.930 1.00 24.25 14 PHE B N 1
ATOM 1287 C CA . PHE B 1 15 ? -15.369 26.141 45.274 1.00 24.20 14 PHE B CA 1
ATOM 1288 C C . PHE B 1 15 ? -14.270 25.716 46.220 1.00 23.86 14 PHE B C 1
ATOM 1289 O O . PHE B 1 15 ? -14.514 25.090 47.252 1.00 24.60 14 PHE B O 1
ATOM 1297 N N . THR B 1 16 ? -13.040 26.049 45.846 1.00 24.75 15 THR B N 1
ATOM 1298 C CA . THR B 1 16 ? -11.897 25.679 46.647 1.00 24.86 15 THR B CA 1
ATOM 1299 C C . THR B 1 16 ? -12.007 26.320 48.020 1.00 24.44 15 THR B C 1
ATOM 1300 O O . THR B 1 16 ? -11.807 25.655 49.029 1.00 24.22 15 THR B O 1
ATOM 1304 N N . ARG B 1 17 ? -12.395 27.585 48.060 1.00 25.03 16 ARG B N 1
ATOM 1305 C CA . ARG B 1 17 ? -12.544 28.263 49.340 1.00 25.59 16 ARG B CA 1
ATOM 1306 C C . ARG B 1 17 ? -13.635 27.629 50.192 1.00 24.87 16 ARG B C 1
ATOM 1307 O O . ARG B 1 17 ? -13.403 27.251 51.344 1.00 26.64 16 ARG B O 1
ATOM 1315 N N . GLU B 1 18 ? -14.826 27.524 49.613 1.00 23.86 17 GLU B N 1
ATOM 1316 C CA . GLU B 1 18 ? -15.985 27.003 50.326 1.00 25.30 17 GLU B CA 1
ATOM 1317 C C . GLU B 1 18 ? -15.852 25.570 50.774 1.00 23.17 17 GLU B C 1
ATOM 1318 O O . GLU B 1 18 ? -15.980 25.282 51.955 1.00 25.06 17 GLU B O 1
ATOM 1324 N N . VAL B 1 19 ? -15.551 24.678 49.834 1.00 22.82 18 VAL B N 1
ATOM 1325 C CA . VAL B 1 19 ? -15.497 23.277 50.153 1.00 21.94 18 VAL B CA 1
ATOM 1326 C C . VAL B 1 19 ? -14.210 22.890 50.846 1.00 22.90 18 VAL B C 1
ATOM 1327 O O . VAL B 1 19 ? -14.265 22.272 51.907 1.00 23.75 18 VAL B O 1
ATOM 1331 N N . TRP B 1 20 ? -13.087 23.271 50.251 1.00 23.38 19 TRP B N 1
ATOM 1332 C CA . TRP B 1 20 ? -11.782 22.767 50.689 1.00 24.51 19 TRP B CA 1
ATOM 1333 C C . TRP B 1 20 ? -11.065 23.569 51.739 1.00 26.54 19 TRP B C 1
ATOM 1334 O O . TRP B 1 20 ? -10.352 23.001 52.567 1.00 27.25 19 TRP B O 1
ATOM 1345 N N . SER B 1 21 ? -11.221 24.877 51.697 1.00 25.59 20 SER B N 1
ATOM 1346 C CA . SER B 1 21 ? -10.627 25.741 52.724 1.00 24.74 20 SER B CA 1
ATOM 1347 C C . SER B 1 21 ? -11.558 25.927 53.906 1.00 26.25 20 SER B C 1
ATOM 1348 O O . SER B 1 21 ? -11.102 26.104 55.023 1.00 27.13 20 SER B O 1
ATOM 1351 N N . GLU B 1 22 ? -12.863 25.870 53.679 1.00 25.30 21 GLU B N 1
ATOM 1352 C CA . GLU B 1 22 ? -13.845 26.120 54.732 1.00 26.63 21 GLU B CA 1
ATOM 1353 C C . GLU B 1 22 ? -14.646 24.924 55.213 1.00 25.87 21 GLU B C 1
ATOM 1354 O O . GLU B 1 22 ? -15.388 25.036 56.192 1.00 26.77 21 GLU B O 1
ATOM 1360 N N . GLY B 1 23 ? -14.499 23.787 54.543 1.00 25.04 22 GLY B N 1
ATOM 1361 C CA . GLY B 1 23 ? -15.185 22.579 54.919 1.00 24.96 22 GLY B CA 1
ATOM 1362 C C . GLY B 1 23 ? -16.684 22.655 54.741 1.00 26.06 22 GLY B C 1
ATOM 1363 O O . GLY B 1 23 ? -17.409 21.982 55.445 1.00 26.66 22 GLY B O 1
ATOM 1364 N N . ASN B 1 24 ? -17.150 23.479 53.816 1.00 26.30 23 ASN B N 1
ATOM 1365 C CA . ASN B 1 24 ? -18.571 23.605 53.543 1.00 25.81 23 ASN B CA 1
ATOM 1366 C C . ASN B 1 24 ? -18.848 22.486 52.554 1.00 25.48 23 ASN B C 1
ATOM 1367 O O . ASN B 1 24 ? -18.948 22.702 51.352 1.00 26.16 23 ASN B O 1
ATOM 1372 N N . ILE B 1 25 ? -18.986 21.282 53.101 1.00 26.54 24 ILE B N 1
ATOM 1373 C CA . ILE B 1 25 ? -19.133 20.057 52.306 1.00 26.87 24 ILE B CA 1
ATOM 1374 C C . ILE B 1 25 ? -20.349 20.089 51.401 1.00 26.94 24 ILE B C 1
ATOM 1375 O O . ILE B 1 25 ? -20.271 19.661 50.250 1.00 25.91 24 ILE B O 1
ATOM 1380 N N . GLU B 1 26 ? -21.462 20.597 51.922 1.00 26.75 25 GLU B N 1
ATOM 1381 C CA . GLU B 1 26 ? -22.700 20.678 51.155 1.00 27.65 25 GLU B CA 1
ATOM 1382 C C . GLU B 1 26 ? -22.647 21.679 50.005 1.00 28.29 25 GLU B C 1
ATOM 1383 O O . GLU B 1 26 ? -23.472 21.591 49.089 1.00 29.90 25 GLU B O 1
ATOM 1389 N N . ALA B 1 27 ? -21.684 22.603 50.028 1.00 26.49 26 ALA B N 1
ATOM 1390 C CA . ALA B 1 27 ? -21.454 23.512 48.893 1.00 26.26 26 ALA B CA 1
ATOM 1391 C C . ALA B 1 27 ? -21.016 22.752 47.624 1.00 25.67 26 ALA B C 1
ATOM 1392 O O . ALA B 1 27 ? -21.148 23.297 46.546 1.00 24.83 26 ALA B O 1
ATOM 1394 N N . SER B 1 28 ? -20.489 21.530 47.783 1.00 25.92 27 SER B N 1
ATOM 1395 C CA . SER B 1 28 ? -20.130 20.612 46.694 1.00 24.50 27 SER B CA 1
ATOM 1396 C C . SER B 1 28 ? -21.228 20.435 45.656 1.00 23.94 27 SER B C 1
ATOM 1397 O O . SER B 1 28 ? -20.937 20.285 44.475 1.00 23.99 27 SER B O 1
ATOM 1400 N N . ASP B 1 29 ? -22.480 20.463 46.100 1.00 25.43 28 ASP B N 1
ATOM 1401 C CA . ASP B 1 29 ? -23.635 20.370 45.203 1.00 26.54 28 ASP B CA 1
ATOM 1402 C C . ASP B 1 29 ? -23.616 21.465 44.134 1.00 27.59 28 ASP B C 1
ATOM 1403 O O . ASP B 1 29 ? -24.071 21.239 43.012 1.00 28.39 28 ASP B O 1
ATOM 1408 N N . LYS B 1 30 ? -23.103 22.644 44.479 1.00 26.68 29 LYS B N 1
ATOM 1409 C CA . LYS B 1 30 ? -23.008 23.742 43.510 1.00 28.33 29 LYS B CA 1
ATOM 1410 C C . LYS B 1 30 ? -21.946 23.541 42.439 1.00 24.43 29 LYS B C 1
ATOM 1411 O O . LYS B 1 30 ? -22.076 24.078 41.340 1.00 23.49 29 LYS B O 1
ATOM 1417 N N . TYR B 1 31 ? -20.915 22.766 42.747 1.00 23.68 30 TYR B N 1
ATOM 1418 C CA . TYR B 1 31 ? -19.740 22.674 41.910 1.00 24.09 30 TYR B CA 1
ATOM 1419 C C . TYR B 1 31 ? -19.425 21.354 41.253 1.00 24.29 30 TYR B C 1
ATOM 1420 O O . TYR B 1 31 ? -18.669 21.341 40.294 1.00 25.88 30 TYR B O 1
ATOM 1429 N N . ILE B 1 32 ? -19.930 20.259 41.820 1.00 24.13 31 ILE B N 1
ATOM 1430 C CA . ILE B 1 32 ? -19.580 18.937 41.383 1.00 23.84 31 ILE B CA 1
ATOM 1431 C C . ILE B 1 32 ? -20.660 18.384 40.490 1.00 23.42 31 ILE B C 1
ATOM 1432 O O . ILE B 1 32 ? -21.857 18.445 40.824 1.00 24.01 31 ILE B O 1
ATOM 1437 N N . ALA B 1 33 ? -20.224 17.835 39.356 1.00 23.00 32 ALA B N 1
ATOM 1438 C CA . ALA B 1 33 ? -21.109 17.224 38.384 1.00 23.69 32 ALA B CA 1
ATOM 1439 C C . ALA B 1 33 ? -21.657 15.931 38.980 1.00 24.54 32 ALA B C 1
ATOM 1440 O O . ALA B 1 33 ? -21.118 15.409 39.978 1.00 23.33 32 ALA B O 1
ATOM 1442 N N . PRO B 1 34 ? -22.752 15.415 38.403 1.00 25.83 33 PRO B N 1
ATOM 1443 C CA . PRO B 1 34 ? -23.309 14.142 38.899 1.00 26.62 33 PRO B CA 1
ATOM 1444 C C . PRO B 1 34 ? -22.335 12.966 38.966 1.00 26.95 33 PRO B C 1
ATOM 1445 O O . PRO B 1 34 ? -22.529 12.055 39.781 1.00 27.25 33 PRO B O 1
ATOM 1449 N N . LYS B 1 35 ? -21.325 12.994 38.102 1.00 26.92 34 LYS B N 1
ATOM 1450 C CA . LYS B 1 35 ? -20.249 12.033 38.102 1.00 26.96 34 LYS B CA 1
ATOM 1451 C C . LYS B 1 35 ? -18.970 12.842 38.201 1.00 25.35 34 LYS B C 1
ATOM 1452 O O . LYS B 1 35 ? -18.756 13.812 37.447 1.00 24.12 34 LYS B O 1
ATOM 1458 N N . TYR B 1 36 ? -18.145 12.449 39.157 1.00 22.97 35 TYR B N 1
ATOM 1459 C CA . TYR B 1 36 ? -16.878 13.085 39.398 1.00 22.57 35 TYR B CA 1
ATOM 1460 C C . TYR B 1 36 ? -15.820 12.019 39.491 1.00 23.24 35 TYR B C 1
ATOM 1461 O O . TYR B 1 36 ? -15.921 11.141 40.355 1.00 23.50 35 TYR B O 1
ATOM 1470 N N . THR B 1 37 ? -14.801 12.113 38.648 1.00 24.67 36 THR B N 1
ATOM 1471 C CA . THR B 1 37 ? -13.782 11.084 38.598 1.00 24.06 36 THR B CA 1
ATOM 1472 C C . THR B 1 37 ? -12.445 11.546 39.107 1.00 25.75 36 THR B C 1
ATOM 1473 O O . THR B 1 37 ? -11.921 12.536 38.625 1.00 26.21 36 THR B O 1
ATOM 1477 N N . VAL B 1 38 ? -11.894 10.799 40.063 1.00 25.00 37 VAL B N 1
ATOM 1478 C CA . VAL B 1 38 ? -10.563 11.058 40.587 1.00 25.15 37 VAL B CA 1
ATOM 1479 C C . VAL B 1 38 ? -9.677 10.297 39.603 1.00 24.06 37 VAL B C 1
ATOM 1480 O O . VAL B 1 38 ? -9.491 9.090 39.722 1.00 24.92 37 VAL B O 1
ATOM 1484 N N . LEU B 1 39 ? -9.186 11.025 38.616 1.00 25.41 38 LEU B N 1
ATOM 1485 C CA . LEU B 1 39 ? -8.395 10.469 37.511 1.00 23.96 38 LEU B CA 1
ATOM 1486 C C . LEU B 1 39 ? -7.051 9.997 37.975 1.00 25.23 38 LEU B C 1
ATOM 1487 O O . LEU B 1 39 ? -6.605 8.893 37.658 1.00 27.38 38 LEU B O 1
ATOM 1492 N N . HIS B 1 40 ? -6.421 10.858 38.755 1.00 25.44 39 HIS B N 1
ATOM 1493 C CA . HIS B 1 40 ? -5.072 10.627 39.209 1.00 25.53 39 HIS B CA 1
ATOM 1494 C C . HIS B 1 40 ? -4.920 11.469 40.442 1.00 25.69 39 HIS B C 1
ATOM 1495 O O . HIS B 1 40 ? -5.166 12.674 40.400 1.00 23.71 39 HIS B O 1
ATOM 1502 N N . ASP B 1 41 ? -4.450 10.855 41.520 1.00 24.67 40 ASP B N 1
ATOM 1503 C CA . ASP B 1 41 ? -4.354 11.529 42.798 1.00 23.30 40 ASP B CA 1
ATOM 1504 C C . ASP B 1 41 ? -3.599 10.532 43.666 1.00 24.40 40 ASP B C 1
ATOM 1505 O O . ASP B 1 41 ? -4.219 9.736 44.358 1.00 24.36 40 ASP B O 1
ATOM 1510 N N . PRO B 1 42 ? -2.248 10.528 43.554 1.00 25.08 41 PRO B N 1
ATOM 1511 C CA . PRO B 1 42 ? -1.447 9.504 44.250 1.00 24.93 41 PRO B CA 1
ATOM 1512 C C . PRO B 1 42 ? -1.803 9.354 45.727 1.00 26.64 41 PRO B C 1
ATOM 1513 O O . PRO B 1 42 ? -1.877 10.362 46.438 1.00 27.41 41 PRO B O 1
ATOM 1517 N N . GLY B 1 43 ? -2.067 8.115 46.162 1.00 26.43 42 GLY B N 1
ATOM 1518 C CA . GLY B 1 43 ? -2.435 7.837 47.537 1.00 26.95 42 GLY B CA 1
ATOM 1519 C C . GLY B 1 43 ? -3.901 8.036 47.884 1.00 27.31 42 GLY B C 1
ATOM 1520 O O . GLY B 1 43 ? -4.336 7.630 48.947 1.00 28.89 42 GLY B O 1
ATOM 1521 N N . ASP B 1 44 ? -4.686 8.623 46.995 1.00 27.51 43 ASP B N 1
ATOM 1522 C CA . ASP B 1 44 ? -6.071 8.905 47.324 1.00 27.83 43 ASP B CA 1
ATOM 1523 C C . ASP B 1 44 ? -6.882 7.618 47.324 1.00 27.25 43 ASP B C 1
ATOM 1524 O O . ASP B 1 44 ? -6.829 6.861 46.331 1.00 27.52 43 ASP B O 1
ATOM 1529 N N . PRO B 1 45 ? -7.618 7.334 48.422 1.00 29.31 44 PRO B N 1
ATOM 1530 C CA . PRO B 1 45 ? -8.438 6.109 48.462 1.00 29.39 44 PRO B CA 1
ATOM 1531 C C . PRO B 1 45 ? -9.429 5.929 47.306 1.00 29.95 44 PRO B C 1
ATOM 1532 O O . PRO B 1 45 ? -9.728 4.806 46.921 1.00 28.97 44 PRO B O 1
ATOM 1536 N N . TRP B 1 46 ? -9.881 7.047 46.742 1.00 29.64 45 TRP B N 1
ATOM 1537 C CA . TRP B 1 46 ? -10.835 7.079 45.641 1.00 30.24 45 TRP B CA 1
ATOM 1538 C C . TRP B 1 46 ? -10.177 7.274 44.285 1.00 28.04 45 TRP B C 1
ATOM 1539 O O . TRP B 1 46 ? -10.869 7.514 43.316 1.00 25.43 45 TRP B O 1
ATOM 1550 N N . GLU B 1 47 ? -8.848 7.164 44.195 1.00 26.46 46 GLU B N 1
ATOM 1551 C CA . GLU B 1 47 ? -8.185 7.326 42.920 1.00 25.16 46 GLU B CA 1
ATOM 1552 C C . GLU B 1 47 ? -8.720 6.274 41.959 1.00 24.07 46 GLU B C 1
ATOM 1553 O O . GLU B 1 47 ? -8.801 5.111 42.306 1.00 24.15 46 GLU B O 1
ATOM 1559 N N . GLY B 1 48 ? -9.054 6.713 40.753 1.00 23.55 47 GLY B N 1
ATOM 1560 C CA . GLY B 1 48 ? -9.584 5.840 39.722 1.00 23.53 47 GLY B CA 1
ATOM 1561 C C . GLY B 1 48 ? -11.058 5.562 39.818 1.00 23.74 47 GLY B C 1
ATOM 1562 O O . GLY B 1 48 ? -11.557 4.778 39.010 1.00 26.23 47 GLY B O 1
ATOM 1563 N N . ARG B 1 49 ? -11.756 6.205 40.760 1.00 22.11 48 ARG B N 1
ATOM 1564 C CA A ARG B 1 49 ? -13.187 5.998 40.955 0.50 23.00 48 ARG B CA 1
ATOM 1565 C CA B ARG B 1 49 ? -13.194 5.995 40.944 0.50 23.58 48 ARG B CA 1
ATOM 1566 C C . ARG B 1 49 ? -13.999 7.140 40.362 1.00 22.79 48 ARG B C 1
ATOM 1567 O O . ARG B 1 49 ? -13.564 8.288 40.387 1.00 25.81 48 ARG B O 1
ATOM 1582 N N . GLU B 1 50 ? -15.182 6.796 39.872 1.00 25.55 49 GLU B N 1
ATOM 1583 C CA . GLU B 1 50 ? -16.127 7.749 39.338 1.00 26.50 49 GLU B CA 1
ATOM 1584 C C . GLU B 1 50 ? -17.103 7.850 40.485 1.00 25.55 49 GLU B C 1
ATOM 1585 O O . GLU B 1 50 ? -17.776 6.879 40.828 1.00 26.60 49 GLU B O 1
ATOM 1591 N N . LEU B 1 51 ? -17.106 9.003 41.136 1.00 23.72 50 LEU B N 1
ATOM 1592 C CA . LEU B 1 51 ? -17.932 9.228 42.298 1.00 23.26 50 LEU B CA 1
ATOM 1593 C C . LEU B 1 51 ? -19.208 9.939 41.921 1.00 24.34 50 LEU B C 1
ATOM 1594 O O . LEU B 1 51 ? -19.237 10.660 40.920 1.00 24.83 50 LEU B O 1
ATOM 1599 N N . ASP B 1 52 ? -20.233 9.742 42.744 1.00 23.27 51 ASP B N 1
ATOM 1600 C CA . ASP B 1 52 ? -21.439 10.561 42.662 1.00 24.13 51 ASP B CA 1
ATOM 1601 C C . ASP B 1 52 ? -21.199 11.708 43.654 1.00 23.99 51 ASP B C 1
ATOM 1602 O O . ASP B 1 52 ? -20.155 11.731 44.310 1.00 23.26 51 ASP B O 1
ATOM 1607 N N . VAL B 1 53 ? -22.123 12.657 43.753 1.00 24.32 52 VAL B N 1
ATOM 1608 C CA . VAL B 1 53 ? -21.915 13.806 44.668 1.00 24.25 52 VAL B CA 1
ATOM 1609 C C . VAL B 1 53 ? -21.817 13.373 46.139 1.00 24.05 52 VAL B C 1
ATOM 1610 O O . VAL B 1 53 ? -20.990 13.890 46.883 1.00 25.86 52 VAL B O 1
ATOM 1614 N N . ALA B 1 54 ? -22.646 12.415 46.541 1.00 23.92 53 ALA B N 1
ATOM 1615 C CA . ALA B 1 54 ? -22.585 11.856 47.899 1.00 24.89 53 ALA B CA 1
ATOM 1616 C C . ALA B 1 54 ? -21.177 11.306 48.165 1.00 25.42 53 ALA B C 1
ATOM 1617 O O . ALA B 1 54 ? -20.569 11.603 49.195 1.00 25.07 53 ALA B O 1
ATOM 1619 N N . GLY B 1 55 ? -20.665 10.537 47.207 1.00 24.89 54 GLY B N 1
ATOM 1620 C CA . GLY B 1 55 ? -19.322 9.982 47.266 1.00 24.70 54 GLY B CA 1
ATOM 1621 C C . GLY B 1 55 ? -18.260 11.046 47.319 1.00 24.25 54 GLY B C 1
ATOM 1622 O O . GLY B 1 55 ? -17.304 10.916 48.057 1.00 25.45 54 GLY B O 1
ATOM 1623 N N . TYR B 1 56 ? -18.416 12.094 46.514 1.00 23.51 55 TYR B N 1
ATOM 1624 C CA . TYR B 1 56 ? -17.515 13.209 46.534 1.00 23.68 55 TYR B CA 1
ATOM 1625 C C . TYR B 1 56 ? -17.493 13.832 47.948 1.00 23.15 55 TYR B C 1
ATOM 1626 O O . TYR B 1 56 ? -16.428 14.123 48.508 1.00 24.22 55 TYR B O 1
ATOM 1635 N N . LYS B 1 57 ? -18.681 14.069 48.489 1.00 23.93 56 LYS B N 1
ATOM 1636 C CA . LYS B 1 57 ? -18.832 14.702 49.806 1.00 25.02 56 LYS B CA 1
ATOM 1637 C C . LYS B 1 57 ? -18.225 13.867 50.920 1.00 26.78 56 LYS B C 1
ATOM 1638 O O . LYS B 1 57 ? -17.583 14.411 51.824 1.00 27.30 56 LYS B O 1
ATOM 1644 N N . GLU B 1 58 ? -18.412 12.550 50.833 1.00 28.23 57 GLU B N 1
ATOM 1645 C CA . GLU B 1 58 ? -17.824 11.599 51.788 1.00 29.73 57 GLU B CA 1
ATOM 1646 C C . GLU B 1 58 ? -16.314 11.746 51.732 1.00 28.16 57 GLU B C 1
ATOM 1647 O O . GLU B 1 58 ? -15.645 11.768 52.762 1.00 28.95 57 GLU B O 1
ATOM 1653 N N . ARG B 1 59 ? -15.783 11.831 50.519 1.00 27.12 58 ARG B N 1
ATOM 1654 C CA . ARG B 1 59 ? -14.339 12.023 50.318 1.00 25.83 58 ARG B CA 1
ATOM 1655 C C . ARG B 1 59 ? -13.831 13.343 50.912 1.00 26.76 58 ARG B C 1
ATOM 1656 O O . ARG B 1 59 ? -12.745 13.384 51.500 1.00 27.64 58 ARG B O 1
ATOM 1664 N N . VAL B 1 60 ? -14.605 14.414 50.761 1.00 26.61 59 VAL B N 1
ATOM 1665 C CA . VAL B 1 60 ? -14.209 15.704 51.352 1.00 27.38 59 VAL B CA 1
ATOM 1666 C C . VAL B 1 60 ? -14.104 15.541 52.859 1.00 27.81 59 VAL B C 1
ATOM 1667 O O . VAL B 1 60 ? -13.067 15.796 53.435 1.00 27.28 59 VAL B O 1
ATOM 1671 N N . LYS B 1 61 ? -15.169 15.047 53.469 1.00 27.66 60 LYS B N 1
ATOM 1672 C CA . LYS B 1 61 ? -15.207 14.822 54.917 1.00 30.14 60 LYS B CA 1
ATOM 1673 C C . LYS B 1 61 ? -14.007 13.998 55.397 1.00 30.40 60 LYS B C 1
ATOM 1674 O O . LYS B 1 61 ? -13.273 14.416 56.298 1.00 31.56 60 LYS B O 1
ATOM 1680 N N . THR B 1 62 ? -13.768 12.879 54.722 1.00 30.41 61 THR B N 1
ATOM 1681 C CA . THR B 1 62 ? -12.684 11.956 55.060 1.00 30.88 61 THR B CA 1
ATOM 1682 C C . THR B 1 62 ? -11.310 12.568 54.879 1.00 31.05 61 THR B C 1
ATOM 1683 O O . THR B 1 62 ? -10.480 12.490 55.786 1.00 31.72 61 THR B O 1
ATOM 1687 N N . LEU B 1 63 ? -11.082 13.165 53.712 1.00 29.96 62 LEU B N 1
ATOM 1688 C CA . LEU B 1 63 ? -9.801 13.806 53.416 1.00 30.87 62 LEU B CA 1
ATOM 1689 C C . LEU B 1 63 ? -9.510 15.013 54.299 1.00 31.56 62 LEU B C 1
ATOM 1690 O O . LEU B 1 63 ? -8.383 15.152 54.768 1.00 33.99 62 LEU B O 1
ATOM 1695 N N . ARG B 1 64 ? -10.506 15.851 54.562 1.00 30.00 63 ARG B N 1
ATOM 1696 C CA . ARG B 1 64 ? -10.291 17.044 55.387 1.00 29.88 63 ARG B CA 1
ATOM 1697 C C . ARG B 1 64 ? -10.226 16.794 56.888 1.00 30.69 63 ARG B C 1
ATOM 1698 O O . ARG B 1 64 ? -9.752 17.654 57.624 1.00 32.74 63 ARG B O 1
ATOM 1706 N N . ALA B 1 65 ? -10.731 15.653 57.347 1.00 30.76 64 ALA B N 1
ATOM 1707 C CA . ALA B 1 65 ? -10.755 15.319 58.781 1.00 29.91 64 ALA B CA 1
ATOM 1708 C C . ALA B 1 65 ? -9.385 15.414 59.466 1.00 28.66 64 ALA B C 1
ATOM 1709 O O . ALA B 1 65 ? -9.310 15.802 60.629 1.00 28.45 64 ALA B O 1
ATOM 1711 N N . ALA B 1 66 ? -8.334 15.077 58.725 1.00 28.49 65 ALA B N 1
ATOM 1712 C CA . ALA B 1 66 ? -6.946 15.147 59.164 1.00 28.69 65 ALA B CA 1
ATOM 1713 C C . ALA B 1 66 ? -6.490 16.563 59.477 1.00 28.10 65 ALA B C 1
ATOM 1714 O O . ALA B 1 66 ? -5.751 16.766 60.430 1.00 28.01 65 ALA B O 1
ATOM 1716 N N . PHE B 1 67 ? -6.909 17.518 58.643 1.00 26.82 66 PHE B N 1
ATOM 1717 C CA . PHE B 1 67 ? -6.539 18.931 58.769 1.00 28.64 66 PHE B CA 1
ATOM 1718 C C . PHE B 1 67 ? -7.76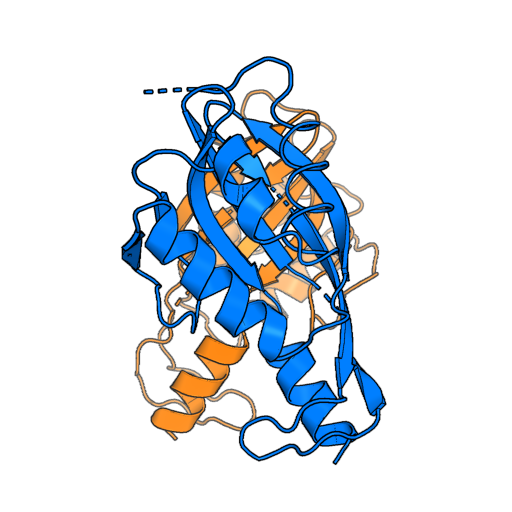8 19.792 58.560 1.00 27.43 66 PHE B C 1
ATOM 1719 O O . PHE B 1 67 ? -7.911 20.421 57.507 1.00 26.27 66 PHE B O 1
ATOM 1727 N N . PRO B 1 68 ? -8.658 19.825 59.573 1.00 27.85 67 PRO B N 1
ATOM 1728 C CA . PRO B 1 68 ? -9.893 20.596 59.473 1.00 28.63 67 PRO B CA 1
ATOM 1729 C C . PRO B 1 68 ? -9.765 22.081 59.154 1.00 29.05 67 PRO B C 1
ATOM 1730 O O . PRO B 1 68 ? -10.703 22.644 58.611 1.00 29.45 67 PRO B O 1
ATOM 1734 N N . ASP B 1 69 ? -8.639 22.710 59.476 1.00 27.31 68 ASP B N 1
ATOM 1735 C CA . ASP B 1 69 ? -8.482 24.134 59.215 1.00 26.91 68 ASP B CA 1
ATOM 1736 C C . ASP B 1 69 ? -7.642 24.391 57.974 1.00 26.54 68 ASP B C 1
ATOM 1737 O O . ASP B 1 69 ? -7.188 25.515 57.772 1.00 27.37 68 ASP B O 1
ATOM 1742 N N . GLN B 1 70 ? -7.425 23.357 57.153 1.00 25.72 69 GLN B N 1
ATOM 1743 C CA . GLN B 1 70 ? -6.623 23.502 55.972 1.00 24.62 69 GLN B CA 1
ATOM 1744 C C . GLN B 1 70 ? -7.173 24.606 55.090 1.00 24.51 69 GLN B C 1
ATOM 1745 O O . GLN B 1 70 ? -8.386 24.774 54.976 1.00 24.54 69 GLN B O 1
ATOM 1751 N N . CYS B 1 71 ? -6.250 25.360 54.523 1.00 26.34 70 CYS B N 1
ATOM 1752 C CA . CYS B 1 71 ? -6.603 26.472 53.666 1.00 26.64 70 CYS B CA 1
ATOM 1753 C C . CYS B 1 71 ? -5.762 26.443 52.409 1.00 27.05 70 CYS B C 1
ATOM 1754 O O . CYS B 1 71 ? -4.524 26.435 52.475 1.00 25.76 70 CYS B O 1
ATOM 1757 N N . PHE B 1 72 ? -6.453 26.421 51.274 1.00 28.19 71 PHE B N 1
ATOM 1758 C CA . PHE B 1 72 ? -5.844 26.433 49.953 1.00 29.10 71 PHE B CA 1
ATOM 1759 C C . PHE B 1 72 ? -5.629 27.864 49.496 1.00 28.53 71 PHE B C 1
ATOM 1760 O O . PHE B 1 72 ? -6.484 28.732 49.709 1.00 28.99 71 PHE B O 1
ATOM 1768 N N . ASP B 1 73 ? -4.458 28.104 48.920 1.00 27.73 72 ASP B N 1
ATOM 1769 C CA . ASP B 1 73 ? -4.078 29.404 48.414 1.00 28.34 72 ASP B CA 1
ATOM 1770 C C . ASP B 1 73 ? -3.703 29.206 46.9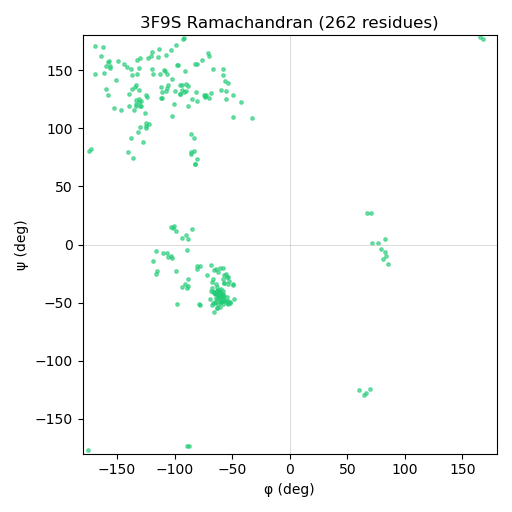50 1.00 27.84 72 ASP B C 1
ATOM 1771 O O . ASP B 1 73 ? -2.588 28.828 46.624 1.00 27.02 72 ASP B O 1
ATOM 1776 N N . ILE B 1 74 ? -4.621 29.569 46.062 1.00 27.56 73 ILE B N 1
ATOM 1777 C CA . ILE B 1 74 ? -4.440 29.322 44.633 1.00 26.00 73 ILE B CA 1
ATOM 1778 C C . ILE B 1 74 ? -3.342 30.229 44.106 1.00 24.89 73 ILE B C 1
ATOM 1779 O O . ILE B 1 74 ? -3.360 31.442 44.333 1.00 25.80 73 ILE B O 1
ATOM 1784 N N . GLN B 1 75 ? -2.351 29.619 43.460 1.00 25.16 74 GLN B N 1
ATOM 1785 C CA . GLN B 1 75 ? -1.232 30.355 42.870 1.00 24.86 74 GLN B CA 1
ATOM 1786 C C . GLN B 1 75 ? -1.460 30.685 41.401 1.00 25.16 74 GLN B C 1
ATOM 1787 O O . GLN B 1 75 ? -1.011 31.710 40.911 1.00 26.88 74 GLN B O 1
ATOM 1793 N N . GLY B 1 76 ? -2.092 29.779 40.671 1.00 25.28 75 GLY B N 1
ATOM 1794 C CA . GLY B 1 76 ? -2.383 29.995 39.274 1.00 25.20 75 GLY B CA 1
ATOM 1795 C C . GLY B 1 76 ? -3.561 29.144 38.847 1.00 24.68 75 GLY B C 1
ATOM 1796 O O . GLY B 1 76 ? -3.865 28.117 39.449 1.00 25.02 75 GLY B O 1
ATOM 1797 N N . LEU B 1 77 ? -4.268 29.648 37.851 1.00 22.40 76 LEU B N 1
ATOM 1798 C CA . LEU B 1 77 ? -5.377 28.950 37.218 1.00 24.28 76 LEU B CA 1
ATOM 1799 C C . LEU B 1 77 ? -5.087 29.013 35.734 1.00 24.67 76 LEU B C 1
ATOM 1800 O O . LEU B 1 77 ? -4.963 30.116 35.191 1.00 25.31 76 LEU B O 1
ATOM 1805 N N . PHE B 1 78 ? -4.939 27.849 35.101 1.00 24.50 77 PHE B N 1
ATOM 1806 C CA . PHE B 1 78 ? -4.550 27.739 33.714 1.00 26.52 77 PHE B CA 1
ATOM 1807 C C . PHE B 1 78 ? -5.625 26.977 32.972 1.00 27.09 77 PHE B C 1
ATOM 1808 O O . PHE B 1 78 ? -5.735 25.778 33.097 1.00 28.44 77 PHE B O 1
ATOM 1816 N N . ALA B 1 79 ? -6.422 27.719 32.216 1.00 25.95 78 ALA B N 1
ATOM 1817 C CA . ALA B 1 79 ? -7.576 27.189 31.529 1.00 26.70 78 ALA B CA 1
ATOM 1818 C C . ALA B 1 79 ? -7.220 26.839 30.117 1.00 27.79 78 ALA B C 1
ATOM 1819 O O . ALA B 1 79 ? -6.664 27.658 29.409 1.00 28.84 78 ALA B O 1
ATOM 1821 N N . ASP B 1 80 ? -7.560 25.631 29.704 1.00 26.34 79 ASP B N 1
ATOM 1822 C CA . ASP B 1 80 ? -7.377 25.217 28.343 1.00 26.40 79 ASP B CA 1
ATOM 1823 C C . ASP B 1 80 ? -8.522 24.270 28.060 1.00 27.99 79 ASP B C 1
ATOM 1824 O O . ASP B 1 80 ? -8.607 23.206 28.659 1.00 29.41 79 ASP B O 1
ATOM 1829 N N . GLY B 1 81 ? -9.379 24.679 27.130 1.00 32.10 80 GLY B N 1
ATOM 1830 C CA . GLY B 1 81 ? -10.536 23.908 26.741 1.00 33.45 80 GLY B CA 1
ATOM 1831 C C . GLY B 1 81 ? -11.441 23.704 27.936 1.00 32.85 80 GLY B C 1
ATOM 1832 O O . GLY B 1 81 ? -11.770 24.656 28.634 1.00 33.67 80 GLY B O 1
ATOM 1833 N N . ASP B 1 82 ? -11.758 22.447 28.219 1.00 31.73 81 ASP B N 1
ATOM 1834 C CA . ASP B 1 82 ? -12.654 22.105 29.313 1.00 32.71 81 ASP B CA 1
ATOM 1835 C C . ASP B 1 82 ? -11.920 21.890 30.629 1.00 30.92 81 ASP B C 1
ATOM 1836 O O . ASP B 1 82 ? -12.548 21.467 31.586 1.00 30.78 81 ASP B O 1
ATOM 1841 N N . ALA B 1 83 ? -10.620 22.187 30.671 1.00 29.55 82 ALA B N 1
ATOM 1842 C CA . ALA B 1 83 ? -9.794 21.972 31.841 1.00 28.67 82 ALA B CA 1
ATOM 1843 C C . ALA B 1 83 ? -9.227 23.286 32.342 1.00 27.73 82 ALA B C 1
ATOM 1844 O O . ALA B 1 83 ? -8.961 24.198 31.557 1.00 25.63 82 ALA B O 1
ATOM 1846 N N . VAL B 1 84 ? -9.071 23.358 33.654 1.00 25.53 83 VAL B N 1
ATOM 1847 C CA . VAL B 1 84 ? -8.420 24.459 34.328 1.00 24.54 83 VAL B CA 1
ATOM 1848 C C . VAL B 1 84 ? -7.462 23.805 35.314 1.00 25.91 83 VAL B C 1
ATOM 1849 O O . VAL B 1 84 ? -7.879 23.066 36.198 1.00 25.79 83 VAL B O 1
ATOM 1853 N N . VAL B 1 85 ? -6.176 24.075 35.141 1.00 25.54 84 VAL B N 1
ATOM 1854 C CA . VAL B 1 85 ? -5.198 23.574 36.074 1.00 24.65 84 VAL B CA 1
ATOM 1855 C C . VAL B 1 85 ? -5.115 24.622 37.174 1.00 24.25 84 VAL B C 1
ATOM 1856 O O . VAL B 1 85 ? -4.979 25.799 36.889 1.00 26.54 84 VAL B O 1
ATOM 1868 N N . THR B 1 87 ? -2.960 25.496 40.492 1.00 24.84 86 THR B N 1
ATOM 1869 C CA . THR B 1 87 ? -1.793 25.293 41.300 1.00 23.45 86 THR B CA 1
ATOM 1870 C C . THR B 1 87 ? -2.097 26.009 42.599 1.00 24.53 86 THR B C 1
ATOM 1871 O O . THR B 1 87 ? -2.789 27.032 42.622 1.00 24.40 86 THR B O 1
ATOM 1875 N N . TRP B 1 88 ? -1.580 25.454 43.680 1.00 25.51 87 TRP B N 1
ATOM 1876 C CA . TRP B 1 88 ? -1.897 25.963 44.981 1.00 24.53 87 TRP B CA 1
ATOM 1877 C C . TRP B 1 88 ? -0.880 25.670 46.039 1.00 24.16 87 TRP B C 1
ATOM 1878 O O . TRP B 1 88 ? -0.126 24.708 45.931 1.00 24.40 87 TRP B O 1
ATOM 1889 N N . LEU B 1 89 ? -0.878 26.561 47.025 1.00 24.99 88 LEU B N 1
ATOM 1890 C CA . LEU B 1 89 ? -0.183 26.353 48.278 1.00 24.68 88 LEU B CA 1
ATOM 1891 C C . LEU B 1 89 ? -1.271 25.995 49.251 1.00 24.67 88 LEU B C 1
ATOM 1892 O O . LEU B 1 89 ? -2.452 26.166 49.008 1.00 22.83 88 LEU B O 1
ATOM 1897 N N . TRP B 1 90 ? -0.849 25.514 50.405 1.00 26.51 89 TRP B N 1
ATOM 1898 C CA . TRP B 1 90 ? -1.774 24.988 51.377 1.00 25.69 89 TRP B CA 1
ATOM 1899 C C . TRP B 1 90 ? -1.129 25.081 52.744 1.00 26.81 89 TRP B C 1
ATOM 1900 O O . TRP B 1 90 ? 0.077 24.864 52.876 1.00 25.62 89 TRP B O 1
ATOM 1911 N N A THR B 1 91 ? -1.925 25.444 53.737 0.50 26.47 90 THR B N 1
ATOM 1912 N N B THR B 1 91 ? -1.924 25.469 53.736 0.50 26.77 90 THR B N 1
ATOM 1913 C CA A THR B 1 91 ? -1.452 25.460 55.109 0.50 26.27 90 THR B CA 1
ATOM 1914 C CA B THR B 1 91 ? -1.491 25.551 55.129 0.50 26.88 90 THR B CA 1
ATOM 1915 C C A THR B 1 91 ? -2.548 24.885 55.980 0.50 25.59 90 THR B C 1
ATOM 1916 C C B THR B 1 91 ? -2.556 24.895 55.985 0.50 25.94 90 THR B C 1
ATOM 1917 O O A THR B 1 91 ? -3.725 25.041 55.670 0.50 24.48 90 THR B O 1
ATOM 1918 O O B THR B 1 91 ? -3.734 25.017 55.669 0.50 24.90 90 THR B O 1
ATOM 1925 N N . ALA B 1 92 ? -2.146 24.225 57.057 1.00 25.47 91 ALA B N 1
ATOM 1926 C CA . ALA B 1 92 ? -3.082 23.631 58.007 1.00 25.57 91 ALA B CA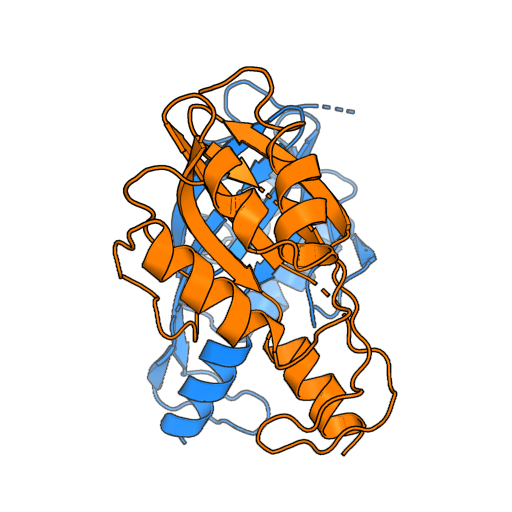 1
ATOM 1927 C C . ALA B 1 92 ? -2.323 23.484 59.296 1.00 24.80 91 ALA B C 1
ATOM 1928 O O . ALA B 1 92 ? -1.099 23.352 59.292 1.00 24.10 91 ALA B O 1
ATOM 1930 N N . THR B 1 93 ? -3.065 23.517 60.387 1.00 25.07 92 THR B N 1
ATOM 1931 C CA . THR B 1 93 ? -2.501 23.373 61.703 1.00 24.73 92 THR B CA 1
ATOM 1932 C C . THR B 1 93 ? -2.618 21.891 61.988 1.00 23.87 92 THR B C 1
ATOM 1933 O O . THR B 1 93 ? -3.677 21.284 61.792 1.00 23.96 92 THR B O 1
ATOM 1937 N N . HIS B 1 94 ? -1.531 21.318 62.464 1.00 22.49 93 HIS B N 1
ATOM 1938 C CA . HIS B 1 94 ? -1.531 19.947 62.902 1.00 23.10 93 HIS B CA 1
ATOM 1939 C C . HIS B 1 94 ? -2.125 19.919 64.312 1.00 22.95 93 HIS B C 1
ATOM 1940 O O . HIS B 1 94 ? -1.446 19.703 65.290 1.00 21.51 93 HIS B O 1
ATOM 1947 N N . LYS B 1 95 ? -3.442 20.102 64.369 1.00 25.30 94 LYS B N 1
ATOM 1948 C CA . LYS B 1 95 ? -4.209 20.155 65.608 1.00 29.33 94 LYS B CA 1
ATOM 1949 C C . LYS B 1 95 ? -4.872 18.805 65.866 1.00 28.22 94 LYS B C 1
ATOM 1950 O O . LYS B 1 95 ? -5.217 18.530 66.995 1.00 27.55 94 LYS B O 1
ATOM 1956 N N . GLU B 1 96 ? -5.073 17.984 64.830 1.00 28.64 95 GLU B N 1
ATOM 1957 C CA . GLU B 1 96 ? -5.674 16.663 64.982 1.00 29.63 95 GLU B CA 1
ATOM 1958 C C . GLU B 1 96 ? -4.595 15.603 65.027 1.00 30.43 95 GLU B C 1
ATOM 1959 O O . GLU B 1 96 ? -3.496 15.801 64.524 1.00 30.11 95 GLU B O 1
ATOM 1965 N N . ASP B 1 97 ? -4.901 14.481 65.669 1.00 29.18 96 ASP B N 1
ATOM 1966 C CA . ASP B 1 97 ? -3.995 13.351 65.660 1.00 29.07 96 ASP B CA 1
ATOM 1967 C C . ASP B 1 97 ? -4.254 12.679 64.333 1.00 29.44 96 ASP B C 1
ATOM 1968 O O . ASP B 1 97 ? -5.397 12.328 64.038 1.00 31.38 96 ASP B O 1
ATOM 1973 N N . ILE B 1 98 ? -3.210 12.516 63.529 1.00 27.83 97 ILE B N 1
ATOM 1974 C CA . ILE B 1 98 ? -3.339 11.864 62.235 1.00 27.53 97 ILE B CA 1
ATOM 1975 C C . ILE B 1 98 ? -2.541 10.559 62.305 1.00 25.33 97 ILE B C 1
ATOM 1976 O O . ILE B 1 98 ? -1.704 10.422 63.195 1.00 23.88 97 ILE B O 1
ATOM 1981 N N . PRO B 1 99 ? -2.800 9.602 61.388 1.00 25.08 98 PRO B N 1
ATOM 1982 C CA . PRO B 1 99 ? -2.131 8.308 61.533 1.00 25.19 98 PRO B CA 1
ATOM 1983 C C . PRO B 1 99 ? -0.608 8.458 61.589 1.00 24.13 98 PRO B C 1
ATOM 1984 O O . PRO B 1 99 ? -0.030 9.131 60.744 1.00 25.71 98 PRO B O 1
ATOM 1988 N N . GLY B 1 100 ? -0.018 7.918 62.642 1.00 23.78 99 GLY B N 1
ATOM 1989 C CA . GLY B 1 100 ? 1.419 7.994 62.885 1.00 24.43 99 GLY B CA 1
ATOM 1990 C C . GLY B 1 100 ? 1.913 9.287 63.495 1.00 23.75 99 GLY B C 1
ATOM 1991 O O . GLY B 1 100 ? 3.029 9.320 63.980 1.00 24.87 99 GLY B O 1
ATOM 1992 N N . PHE B 1 101 ? 1.086 10.329 63.527 1.00 24.38 100 PHE B N 1
ATOM 1993 C CA . PHE B 1 101 ? 1.517 11.647 63.950 1.00 24.58 100 PHE B CA 1
ATOM 1994 C C . PHE B 1 101 ? 0.501 12.353 64.848 1.00 25.87 100 PHE B C 1
ATOM 1995 O O . PHE B 1 101 ? -0.371 13.070 64.351 1.00 24.51 100 PHE B O 1
ATOM 2003 N N . PRO B 1 102 ? 0.638 12.185 66.174 1.00 27.06 101 PRO B N 1
ATOM 2004 C CA . PRO B 1 102 ? -0.207 12.935 67.112 1.00 27.60 101 PRO B CA 1
ATOM 2005 C C . PRO B 1 102 ? -0.033 14.446 66.901 1.00 27.60 101 PRO B C 1
ATOM 2006 O O . PRO B 1 102 ? 1.042 14.885 66.465 1.00 25.98 101 PRO B O 1
ATOM 2010 N N . SER B 1 103 ? -1.084 15.209 67.199 1.00 26.92 102 SER B N 1
ATOM 2011 C CA . SER B 1 103 ? -1.093 16.662 66.994 1.00 28.16 102 SER B CA 1
ATOM 2012 C C . SER B 1 103 ? 0.101 17.346 67.660 1.00 26.29 102 SER B C 1
ATOM 2013 O O . SER B 1 103 ? 0.545 16.939 68.739 1.00 26.16 102 SER B O 1
ATOM 2016 N N . THR B 1 104 ? 0.665 18.315 66.958 1.00 24.96 103 THR B N 1
ATOM 2017 C CA . THR B 1 104 ? 1.764 19.134 67.455 1.00 27.57 103 THR B CA 1
ATOM 2018 C C . THR B 1 104 ? 1.425 20.616 67.541 1.00 27.77 103 THR B C 1
ATOM 2019 O O . THR B 1 104 ? 2.184 21.356 68.156 1.00 27.46 103 THR B O 1
ATOM 2023 N N . GLY B 1 105 ? 0.333 21.038 66.902 1.00 26.55 104 GLY B N 1
ATOM 2024 C CA . GLY B 1 105 ? -0.016 22.450 66.783 1.00 27.82 104 GLY B CA 1
ATOM 2025 C C . GLY B 1 105 ? 0.808 23.182 65.744 1.00 27.62 104 GLY B C 1
ATOM 2026 O O . GLY B 1 105 ? 0.589 24.380 65.527 1.00 28.42 104 GLY B O 1
ATOM 2027 N N . LYS B 1 106 ? 1.717 22.483 65.051 1.00 26.82 105 LYS B N 1
ATOM 2028 C CA . LYS B 1 106 ? 2.572 23.127 64.082 1.00 27.89 105 LYS B CA 1
ATOM 2029 C C . LYS B 1 106 ? 1.828 23.316 62.787 1.00 27.03 105 LYS B C 1
ATOM 2030 O O . LYS B 1 106 ? 0.856 22.599 62.523 1.00 24.96 105 LYS B O 1
ATOM 2036 N N . GLN B 1 107 ? 2.270 24.303 62.010 1.00 28.01 106 GLN B N 1
ATOM 2037 C CA . GLN B 1 107 ? 1.703 24.568 60.716 1.00 29.91 106 GLN B CA 1
ATOM 2038 C C . GLN B 1 107 ? 2.330 23.597 59.758 1.00 29.82 106 GLN B C 1
ATOM 2039 O O . GLN B 1 107 ? 3.550 23.413 59.783 1.00 31.32 106 GLN B O 1
ATOM 2045 N N . ILE B 1 108 ? 1.490 22.947 58.971 1.00 27.40 107 ILE B N 1
ATOM 2046 C CA . ILE B 1 108 ? 1.932 22.028 57.938 1.00 26.81 107 ILE B CA 1
ATOM 2047 C C . ILE B 1 108 ? 1.677 22.778 56.644 1.00 26.61 107 ILE B C 1
ATOM 2048 O O . ILE B 1 108 ? 0.593 23.332 56.447 1.00 27.31 107 ILE B O 1
ATOM 2053 N N . LYS B 1 109 ? 2.673 22.788 55.768 1.00 26.31 108 LYS B N 1
ATOM 2054 C CA . LYS B 1 109 ? 2.562 23.446 54.468 1.00 27.08 108 LYS B CA 1
ATOM 2055 C C . LYS B 1 109 ? 2.605 22.380 53.381 1.00 26.84 108 LYS B C 1
ATOM 2056 O O . LYS B 1 109 ? 3.315 21.396 53.496 1.00 25.72 108 LYS B O 1
ATOM 2070 N N . SER B 1 111 ? 1.821 21.975 48.788 1.00 25.70 110 SER B N 1
ATOM 2071 C CA . SER B 1 111 ? 1.510 22.594 47.522 1.00 23.46 110 SER B CA 1
ATOM 2072 C C . SER B 1 111 ? 1.075 21.488 46.597 1.00 22.12 110 SER B C 1
ATOM 2073 O O . SER B 1 111 ? 1.244 20.309 46.895 1.00 23.23 110 SER B O 1
ATOM 2076 N N . GLY B 1 112 ? 0.418 21.874 45.527 1.00 21.45 111 GLY B N 1
ATOM 2077 C CA . GLY B 1 112 ? -0.086 20.907 44.597 1.00 22.51 111 GLY B CA 1
ATOM 2078 C C . GLY B 1 112 ? -0.572 21.515 43.314 1.00 24.71 111 GLY B C 1
ATOM 2079 O O . GLY B 1 112 ? -0.645 22.720 43.205 1.00 24.82 111 GLY B O 1
ATOM 2080 N N . ALA B 1 113 ? -0.858 20.637 42.356 1.00 24.57 112 ALA B N 1
ATOM 2081 C CA . ALA B 1 113 ? -1.372 21.044 41.053 1.00 24.98 112 ALA B CA 1
ATOM 2082 C C . ALA B 1 113 ? -2.566 20.148 40.828 1.00 25.57 112 ALA B C 1
ATOM 2083 O O . ALA B 1 113 ? -2.468 18.956 41.012 1.00 25.51 112 ALA B O 1
ATOM 2085 N N . THR B 1 114 ? -3.682 20.723 40.420 1.00 26.89 113 THR B N 1
ATOM 2086 C CA . THR B 1 114 ? -4.922 19.976 40.259 1.00 26.09 113 THR B CA 1
ATOM 2087 C C . THR B 1 114 ? -5.546 20.383 38.943 1.00 25.87 113 THR B C 1
ATOM 2088 O O . THR B 1 114 ? -5.884 21.531 38.779 1.00 27.88 113 THR B O 1
ATOM 2092 N N . VAL B 1 115 ? -5.660 19.444 38.009 1.00 25.66 114 VAL B N 1
ATOM 2093 C CA . VAL B 1 115 ? -6.301 19.681 36.739 1.00 24.50 114 VAL B CA 1
ATOM 2094 C C . VAL B 1 115 ? -7.754 19.368 37.008 1.00 24.36 114 VAL B C 1
ATOM 2095 O O . VAL B 1 115 ? -8.070 18.258 37.386 1.00 27.47 114 VAL B O 1
ATOM 2099 N N . TYR B 1 116 ? -8.600 20.361 36.837 1.00 24.66 115 TYR B N 1
ATOM 2100 C CA . TYR B 1 116 ? -10.027 20.220 37.031 1.00 24.87 115 TYR B CA 1
ATOM 2101 C C . TYR B 1 116 ? -10.659 20.195 35.678 1.00 25.87 115 TYR B C 1
ATOM 2102 O O . TYR B 1 116 ? -10.298 20.988 34.816 1.00 25.86 115 TYR B O 1
ATOM 2111 N N . TYR B 1 117 ? -11.620 19.298 35.508 1.00 25.62 116 TYR B N 1
ATOM 2112 C CA . TYR B 1 117 ? -12.333 19.185 34.264 1.00 25.05 116 TYR B CA 1
ATOM 2113 C C . TYR B 1 117 ? -13.734 19.622 34.498 1.00 26.47 116 TYR B C 1
ATOM 2114 O O . TYR B 1 117 ? -14.305 19.267 35.510 1.00 25.61 116 TYR B O 1
ATOM 2123 N N . PHE B 1 118 ? -14.237 20.430 33.569 1.00 25.46 117 PHE B N 1
ATOM 2124 C CA . PHE B 1 118 ? -15.577 20.957 33.645 1.00 26.73 117 PHE B CA 1
ATOM 2125 C C . PHE B 1 118 ? -16.491 20.335 32.622 1.00 27.48 117 PHE B C 1
ATOM 2126 O O . PHE B 1 118 ? -16.064 19.932 31.533 1.00 29.10 117 PHE B O 1
ATOM 2134 N N . ASP B 1 119 ? -17.760 20.262 33.009 1.00 26.95 118 ASP B N 1
ATOM 2135 C CA . ASP B 1 119 ? -18.835 19.975 32.092 1.00 27.22 118 ASP B CA 1
ATOM 2136 C C . ASP B 1 119 ? -19.745 21.123 32.479 1.00 27.71 118 ASP B C 1
ATOM 2137 O O . ASP B 1 119 ? -20.361 21.079 33.534 1.00 26.64 118 ASP B O 1
ATOM 2142 N N . GLY B 1 120 ? -19.748 22.173 31.663 1.00 28.03 119 GLY B N 1
ATOM 2143 C CA . GLY B 1 120 ? -20.510 23.366 31.947 1.00 29.35 119 GLY B CA 1
ATOM 2144 C C . GLY B 1 120 ? -19.920 24.125 33.122 1.00 28.34 119 GLY B C 1
ATOM 2145 O O . GLY B 1 120 ? -18.732 24.457 33.118 1.00 28.31 119 GLY B O 1
ATOM 2146 N N . ASN B 1 121 ? -20.760 24.357 34.125 1.00 28.33 120 ASN B N 1
ATOM 2147 C CA . ASN B 1 121 ? -20.433 25.083 35.346 1.00 28.82 120 ASN B CA 1
ATOM 2148 C C . ASN B 1 121 ? -19.897 24.148 36.430 1.00 26.40 120 ASN B C 1
ATOM 2149 O O . ASN B 1 121 ? -19.529 24.628 37.504 1.00 26.36 120 ASN B O 1
ATOM 2154 N N . ARG B 1 122 ? -19.879 22.837 36.196 1.00 24.89 121 ARG B N 1
ATOM 2155 C CA . ARG B 1 122 ? -19.475 21.906 37.235 1.00 25.88 121 ARG B CA 1
ATOM 2156 C C . ARG B 1 122 ? -18.323 21.001 36.863 1.00 25.94 121 ARG B C 1
ATOM 2157 O O . ARG B 1 122 ? -18.011 20.804 35.699 1.00 27.22 121 ARG B O 1
ATOM 2165 N N . LEU B 1 123 ? -17.716 20.463 37.908 1.00 25.38 122 LEU B N 1
ATOM 2166 C CA . LEU B 1 123 ? -16.510 19.681 37.821 1.00 25.39 122 LEU B CA 1
ATOM 2167 C C . LEU B 1 123 ? -16.805 18.201 37.672 1.00 23.67 122 LEU B C 1
ATOM 2168 O O . LEU B 1 123 ? -17.604 17.645 38.423 1.00 24.75 122 LEU B O 1
ATOM 2173 N N . THR B 1 124 ? -16.147 17.565 36.703 1.00 24.40 123 THR B N 1
ATOM 2174 C CA . THR B 1 124 ? -16.352 16.152 36.404 1.00 24.14 123 THR B CA 1
ATOM 2175 C C . THR B 1 124 ? -15.203 15.275 36.865 1.00 23.63 123 THR B C 1
ATOM 2176 O O . THR B 1 124 ? -15.266 14.041 36.734 1.00 24.09 123 THR B O 1
ATOM 2180 N N . GLY B 1 125 ? -14.126 15.896 37.335 1.00 22.29 124 GLY B N 1
ATOM 2181 C CA . GLY B 1 125 ? -12.998 15.123 37.838 1.00 22.49 124 GLY B CA 1
ATOM 2182 C C . GLY B 1 125 ? -11.761 15.960 37.984 1.00 23.10 124 GLY B C 1
ATOM 2183 O O . GLY B 1 125 ? -11.751 17.165 37.677 1.00 23.51 124 GLY B O 1
ATOM 2184 N N . HIS B 1 126 ? -10.720 15.303 38.459 1.00 24.42 125 HIS B N 1
ATOM 2185 C CA . HIS B 1 126 ? -9.445 15.961 38.619 1.00 22.39 125 HIS B CA 1
ATOM 2186 C C . HIS B 1 126 ? -8.283 15.023 38.450 1.00 23.86 125 HIS B C 1
ATOM 2187 O O . HIS B 1 126 ? -8.407 13.835 38.657 1.00 25.23 125 HIS B O 1
ATOM 2194 N N . TRP B 1 127 ? -7.147 15.619 38.138 1.00 24.57 126 TRP B N 1
ATOM 2195 C CA . TRP B 1 127 ? -5.890 14.915 38.006 1.00 25.65 126 TRP B CA 1
ATOM 2196 C C . TRP B 1 127 ? -4.996 15.773 38.879 1.00 24.96 126 TRP B C 1
ATOM 2197 O O . TRP B 1 127 ? -4.777 16.936 38.548 1.00 26.01 126 TRP B O 1
ATOM 2208 N N . GLN B 1 128 ? -4.433 15.188 39.936 1.00 24.46 127 GLN B N 1
ATOM 2209 C CA . GLN B 1 128 ? -3.729 15.975 40.910 1.00 26.08 127 GLN B CA 1
ATOM 2210 C C . GLN B 1 128 ? -2.436 15.365 41.378 1.00 26.67 127 GLN B C 1
ATOM 2211 O O . GLN B 1 128 ? -2.291 14.152 41.410 1.00 26.78 127 GLN B O 1
ATOM 2217 N N . ILE B 1 129 ? -1.517 16.248 41.749 1.00 26.71 128 ILE B N 1
ATOM 2218 C CA . ILE B 1 129 ? -0.260 15.850 42.345 1.00 24.44 128 ILE B CA 1
ATOM 2219 C C . ILE B 1 129 ? -0.079 16.831 43.489 1.00 25.50 128 ILE B C 1
ATOM 2220 O O . ILE B 1 129 ? -0.304 18.019 43.317 1.00 25.16 128 ILE B O 1
ATOM 2225 N N . THR B 1 130 ? 0.280 16.325 44.657 1.00 23.11 129 THR B N 1
ATOM 2226 C CA . THR B 1 130 ? 0.519 17.180 45.811 1.00 23.32 129 THR B CA 1
ATOM 2227 C C . THR B 1 130 ? 1.844 16.815 46.430 1.00 23.88 129 THR B C 1
ATOM 2228 O O . THR B 1 130 ? 2.337 15.691 46.249 1.00 25.51 129 THR B O 1
ATOM 2232 N N . ASP B 1 131 ? 2.377 17.745 47.219 1.00 24.12 130 ASP B N 1
ATOM 2233 C CA . ASP B 1 131 ? 3.662 17.554 47.855 1.00 25.02 130 ASP B CA 1
ATOM 2234 C C . ASP B 1 131 ? 3.488 16.736 49.129 1.00 24.53 130 ASP B C 1
ATOM 2235 O O . ASP B 1 131 ? 3.675 17.244 50.235 1.00 24.99 130 ASP B O 1
ATOM 2240 N N . ARG B 1 132 ? 3.157 15.460 48.958 1.00 24.50 131 ARG B N 1
ATOM 2241 C CA . ARG B 1 132 ? 2.980 14.563 50.093 1.00 24.18 131 ARG B CA 1
ATOM 2242 C C . ARG B 1 132 ? 4.270 14.303 50.812 1.00 25.52 131 ARG B C 1
ATOM 2243 O O . ARG B 1 132 ? 4.259 14.162 52.034 1.00 26.24 131 ARG B O 1
ATOM 2251 N N . LEU B 1 133 ? 5.376 14.188 50.077 1.00 25.29 132 LEU B N 1
ATOM 2252 C CA . LEU B 1 133 ? 6.655 13.977 50.714 1.00 23.29 132 LEU B CA 1
ATOM 2253 C C . LEU B 1 133 ? 7.002 15.155 51.613 1.00 22.97 132 LEU B C 1
ATOM 2254 O O . LEU B 1 133 ? 7.492 14.952 52.695 1.00 23.30 132 LEU B O 1
ATOM 2259 N N . GLY B 1 134 ? 6.793 16.375 51.144 1.00 22.54 133 GLY B N 1
ATOM 2260 C CA . GLY B 1 134 ? 7.040 17.566 51.957 1.00 24.77 133 GLY B CA 1
ATOM 2261 C C . GLY B 1 134 ? 6.284 17.514 53.270 1.00 25.16 133 GLY B C 1
ATOM 2262 O O . GLY B 1 134 ? 6.836 17.799 54.314 1.00 24.65 133 GLY B O 1
ATOM 2263 N N . VAL B 1 135 ? 5.014 17.130 53.219 1.00 25.39 134 VAL B N 1
ATOM 2264 C CA . VAL B 1 135 ? 4.187 17.004 54.422 1.00 24.92 134 VAL B CA 1
ATOM 2265 C C . VAL B 1 135 ? 4.721 15.918 55.328 1.00 23.71 134 VAL B C 1
ATOM 2266 O O . VAL B 1 135 ? 4.864 16.110 56.522 1.00 23.98 134 VAL B O 1
ATOM 2270 N N . TYR B 1 136 ? 5.046 14.786 54.733 1.00 24.67 135 TYR B N 1
ATOM 2271 C CA . TYR B 1 136 ? 5.603 13.663 55.472 1.00 24.44 135 TYR B CA 1
ATOM 2272 C C . TYR B 1 136 ? 6.874 14.074 56.196 1.00 25.08 135 TYR B C 1
ATOM 2273 O O . TYR B 1 136 ? 7.073 13.757 57.369 1.00 25.06 135 TYR B O 1
ATOM 2282 N N . GLN B 1 137 ? 7.718 14.807 55.482 1.00 25.99 136 GLN B N 1
ATOM 2283 C CA . GLN B 1 137 ? 8.942 15.342 56.063 1.00 25.24 136 GLN B CA 1
ATOM 2284 C C . GLN B 1 137 ? 8.677 16.256 57.248 1.00 25.28 136 GLN B C 1
ATOM 2285 O O . GLN B 1 137 ? 9.274 16.092 58.313 1.00 25.51 136 GLN B O 1
ATOM 2291 N N . GLN B 1 138 ? 7.752 17.186 57.068 1.00 24.61 137 GLN B N 1
ATOM 2292 C CA . GLN B 1 138 ? 7.378 18.123 58.134 1.00 25.02 137 GLN B CA 1
ATOM 2293 C C . GLN B 1 138 ? 6.857 17.366 59.349 1.00 24.61 137 GLN B C 1
ATOM 2294 O O . GLN B 1 138 ? 7.251 17.641 60.474 1.00 24.44 137 GLN B O 1
ATOM 2300 N N . LEU B 1 139 ? 6.002 16.380 59.103 1.00 25.75 138 LEU B N 1
ATOM 2301 C CA . LEU B 1 139 ? 5.443 15.563 60.186 1.00 25.71 138 LEU B CA 1
ATOM 2302 C C . LEU B 1 139 ? 6.519 14.804 60.940 1.00 26.51 138 LEU B C 1
ATOM 2303 O O . LEU B 1 139 ? 6.516 14.769 62.174 1.00 28.33 138 LEU B O 1
ATOM 2308 N N . ARG B 1 140 ? 7.410 14.177 60.180 1.00 27.01 139 ARG B N 1
ATOM 2309 C CA . ARG B 1 140 ? 8.561 13.462 60.741 1.00 27.23 139 ARG B CA 1
ATOM 2310 C C . ARG B 1 140 ? 9.490 14.379 61.527 1.00 28.77 139 ARG B C 1
ATOM 2311 O O . ARG B 1 140 ? 9.950 14.014 62.603 1.00 29.08 139 ARG B O 1
ATOM 2319 N N . GLN B 1 141 ? 9.774 15.557 60.986 1.00 29.51 140 GLN B N 1
ATOM 2320 C CA . GLN B 1 141 ? 10.644 16.532 61.662 1.00 30.29 140 GLN B CA 1
ATOM 2321 C C . GLN B 1 141 ? 10.060 16.972 63.011 1.00 31.58 140 GLN B C 1
ATOM 2322 O O . GLN B 1 141 ? 10.800 17.122 63.978 1.00 30.84 140 GLN B O 1
ATOM 2324 N N . ALA B 1 142 ? 8.738 17.148 63.057 1.00 31.70 141 ALA B N 1
ATOM 2325 C CA . ALA B 1 142 ? 7.995 17.542 64.252 1.00 31.81 141 ALA B CA 1
ATOM 2326 C C . ALA B 1 142 ? 7.687 16.408 65.239 1.00 33.63 141 ALA B C 1
ATOM 2327 O O . ALA B 1 142 ? 7.402 16.689 66.402 1.00 35.45 141 ALA B O 1
ATOM 2329 N N . ALA B 1 143 ? 7.764 15.153 64.799 1.00 33.05 142 ALA B N 1
ATOM 2330 C CA . ALA B 1 143 ? 7.408 14.002 65.631 1.00 32.72 142 ALA B CA 1
ATOM 2331 C C . ALA B 1 143 ? 8.417 13.719 66.746 1.00 34.97 142 ALA B C 1
ATOM 2332 O O . ALA B 1 143 ? 9.568 14.158 66.687 1.00 36.23 142 ALA B O 1
#

Secondary structure (DSSP, 8-state):
--B-TTHHHHHHHHIIIIIIT--GGGHHHHEEEEEEEEE-TT-TTTT-EE-HHHHHHHHHHHHHHSTT-EEEE----EETTEE--EEEEEE--S-BTTB-----EE--EEEEEEEEBTEEEEEEEEE-HHHHHHHHHHH-/---TTHHHHHHHHIIIIIIT--GGGHHHHEEEEEEEEE-TT-TTTT-EE-HHHHHHHHHHHHTT-TT-EEEE----EETTEE--EEEEEE--S-BTTB-----EE--EEEEEEEETTEEEEEEEEE-HHHHHHHHHHH-

B-factor: mean 29.43, std 7.67, range [13.51, 64.91]

CATH classification: 3.10.450.50

Foldseek 3Di:
DAEDPCQVVLCVVCCVCCPQVVVLVCLVVAADQWEAAPAEPPQPRHGHIDGSVRVSVSSVVVCVQFVNKHWADDDWPDDIQKIKKTKMKGFQAPQDVPFHGLRHIAMMKMKIFGDDYRYTRYIHMDTPVVSRVVVSVVRD/DCPDLLSVLCVVCCCCCPQQVVLVCLVQAADQWEAADADPPQPRHGHTDGSVRVSVSSCVVCVQFVNKHWDDDDWPDDDQKIKKTKIWGFRQPADVPAHGDRDIAMMKMWIFGDDPRYTRYIHMDTPVVSRVVVRVVRD